Protein AF-A0A938I5S2-F1 (afdb_monomer_lite)

pLDDT: mean 75.3, std 21.01, range [31.7, 98.62]

Foldseek 3Di:
DWDADPPPRHIDDDPDPLVQAQHWDADPPPRFIWHWHDDPDDDIDTDTPPDPVVVVVVVVPPPDPDDDDDDDDDDDDDDDPDPDDPPPPPPDPPDRDPVVVCVVCVVNVVVVVVVVVVVVCVVVVPDDPDDDDPPDDDDDDDDDDDDDDDDDDDDDPDDDDPDDDDDDDDDPDDDPPPDDPPDPDPPPDDPDPDDPDPDDDDPPDPDPPPDPPDPPDPDFDDLVLLVVLQQAKDQKDWFQDFDFLQVVVVVLCVSSVAAEDEDCVFQDVCLRRGTDGDIDGGDTSNRSVVVSCVVSQWDWDRDRNHIYIGHHDPPD

Sequence (316 aa):
MQFSCPSCQAPLRLQNRALFVGRTFDCPDCHESLLIEADGSTGVKAKALGGSRQLARRASEGAGLSAIGESSPARQANLKTASSVSDLGVSLPPRPSAWDRLSRRPAVLGWIVAAVFAVILLIIVKPGREGRLTESPPPAKEDSQPTESTFENKPAIEKPDRVAPKTVAELEPAVPEIDSPKVVDKLELPPLPEPPAPVEPAPVAEKPPAEEVKPVVPAVLSPEAVEAKLQQKIVRFDQSKPVPFVKVLETVEELAGVSIVWELDRVDDQQLQKPVTLQLKQTTVGEILDTLLKQVSLERRTVNGRIELHPSVQKD

Radius of gyration: 34.38 Å; chains: 1; bounding box: 66×108×80 Å

Secondary structure (DSSP, 8-state):
-EEE-TTT-PEEE-S-HHHHBT-EEE-TTT--EEEEEEETTTEEEEEE--SSHHHHHHTTSSS----------------------------PPPPPPHHHHHTT-HHHHHHHHHHHHHHHHHHHS----------PPP--------------------PPP---------------------------PPPPPPPPP---------PPP-------PPPPPPHHHHHHHHT-EEEEEEEEEEEEHHHHHHHHHHHHTS-EEE-TTTS-HHHHH-EEEEEEEEEEHHHHHHHHHHHTTEEEEEETTEEEEEE-----

Structure (mmCIF, N/CA/C/O backbone):
data_AF-A0A938I5S2-F1
#
_entry.id   AF-A0A938I5S2-F1
#
loop_
_atom_site.group_PDB
_atom_site.id
_atom_site.type_symbol
_atom_site.label_atom_id
_atom_site.label_alt_id
_atom_site.label_comp_id
_atom_site.label_asym_id
_atom_site.label_entity_id
_atom_site.label_seq_id
_atom_site.pdbx_PDB_ins_code
_atom_site.Cartn_x
_atom_site.Cartn_y
_atom_site.Cartn_z
_atom_site.occupancy
_atom_site.B_iso_or_equiv
_atom_site.auth_seq_id
_atom_site.auth_comp_id
_atom_site.auth_asym_id
_atom_site.auth_atom_id
_atom_site.pdbx_PDB_model_num
ATOM 1 N N . MET A 1 1 ? 6.664 -20.297 -19.853 1.00 83.19 1 MET A N 1
ATOM 2 C CA . MET A 1 1 ? 8.040 -20.424 -20.400 1.00 83.19 1 MET A CA 1
ATOM 3 C C . MET A 1 1 ? 8.716 -21.625 -19.758 1.00 83.19 1 MET A C 1
ATOM 5 O O . MET A 1 1 ? 8.352 -21.956 -18.633 1.00 83.19 1 MET A O 1
ATOM 9 N N . GLN A 1 2 ? 9.631 -22.286 -20.468 1.00 90.88 2 GLN A N 1
ATOM 10 C CA . GLN A 1 2 ? 10.393 -23.435 -19.966 1.00 90.88 2 GLN A CA 1
ATOM 11 C C . GLN A 1 2 ? 11.876 -23.076 -19.878 1.00 90.88 2 GLN A C 1
ATOM 13 O O . GLN A 1 2 ? 12.383 -22.405 -20.772 1.00 90.88 2 GLN A O 1
ATOM 18 N N . PHE A 1 3 ? 12.544 -23.507 -18.816 1.00 93.31 3 PHE A N 1
ATOM 19 C CA . PHE A 1 3 ? 13.994 -23.407 -18.638 1.00 93.31 3 PHE A CA 1
ATOM 20 C C . PHE A 1 3 ? 14.467 -24.614 -17.824 1.00 93.31 3 PHE A C 1
ATOM 22 O O . PHE A 1 3 ? 13.678 -25.204 -17.092 1.00 93.31 3 PHE A O 1
ATOM 29 N N . SER A 1 4 ? 15.734 -24.993 -17.944 1.00 95.69 4 SER A N 1
ATOM 30 C CA . SER A 1 4 ? 16.290 -26.113 -17.180 1.00 95.69 4 SER A CA 1
ATOM 31 C C . SER A 1 4 ? 16.934 -25.624 -15.886 1.00 95.69 4 SER A C 1
ATOM 33 O O . SER A 1 4 ? 17.589 -24.579 -15.868 1.00 95.69 4 SER A O 1
ATOM 35 N N . CYS A 1 5 ? 16.766 -26.382 -14.803 1.00 95.62 5 CYS A N 1
ATOM 36 C CA . CYS A 1 5 ? 17.493 -26.152 -13.559 1.00 95.62 5 CYS A CA 1
ATOM 37 C C . CYS A 1 5 ? 19.013 -26.251 -13.815 1.00 95.62 5 CYS A C 1
ATOM 39 O O . CYS A 1 5 ? 19.453 -27.256 -14.374 1.00 95.62 5 CYS A O 1
ATOM 41 N N . PRO A 1 6 ? 19.837 -25.268 -13.410 1.00 95.00 6 PRO A N 1
ATOM 42 C CA . PRO A 1 6 ? 21.285 -25.313 -13.639 1.00 95.00 6 PRO A CA 1
ATOM 43 C C . PRO A 1 6 ? 21.989 -26.444 -12.871 1.00 95.00 6 PRO A C 1
ATOM 45 O O . PRO A 1 6 ? 23.063 -26.871 -13.284 1.00 95.00 6 PRO A O 1
ATOM 48 N N . SER A 1 7 ? 21.387 -26.944 -11.788 1.00 93.88 7 SER A N 1
ATOM 49 C CA . SER A 1 7 ? 21.988 -27.964 -10.923 1.00 93.88 7 SER A CA 1
ATOM 50 C C . SER A 1 7 ? 21.682 -29.397 -11.355 1.00 93.88 7 SER A C 1
ATOM 52 O O . SER A 1 7 ? 22.580 -30.232 -11.394 1.00 93.88 7 SER A O 1
ATOM 54 N N . CYS A 1 8 ? 20.422 -29.697 -11.688 1.00 94.81 8 CYS A N 1
ATOM 55 C CA . CYS A 1 8 ? 19.972 -31.055 -12.027 1.00 94.81 8 CYS A CA 1
ATOM 56 C C . CYS A 1 8 ? 19.450 -31.208 -13.463 1.00 94.81 8 CYS A C 1
ATOM 58 O O . CYS A 1 8 ? 19.043 -32.298 -13.847 1.00 94.81 8 CYS A O 1
ATOM 60 N N . GLN A 1 9 ? 19.436 -30.129 -14.253 1.00 96.69 9 GLN A N 1
ATOM 61 C CA . GLN A 1 9 ? 18.925 -30.081 -15.632 1.00 96.69 9 GLN A CA 1
ATOM 62 C C . GLN A 1 9 ? 17.424 -30.385 -15.797 1.00 96.69 9 GLN A C 1
ATOM 64 O O . GLN A 1 9 ? 16.932 -30.397 -16.927 1.00 96.69 9 GLN A O 1
ATOM 69 N N . ALA A 1 10 ? 16.669 -30.551 -14.705 1.00 96.56 10 ALA A N 1
ATOM 70 C CA . ALA A 1 10 ? 15.231 -30.793 -14.760 1.00 96.56 10 ALA A CA 1
ATOM 71 C C . ALA A 1 10 ? 14.475 -29.623 -15.432 1.00 96.56 10 ALA A C 1
ATOM 73 O O . ALA A 1 10 ? 14.783 -28.455 -15.154 1.00 96.56 10 ALA A O 1
ATOM 74 N N . PRO A 1 11 ? 13.505 -29.897 -16.328 1.00 96.56 11 PRO A N 1
ATOM 75 C CA . PRO A 1 11 ? 12.758 -28.864 -17.037 1.00 96.56 11 PRO A CA 1
ATOM 76 C C . PRO A 1 11 ? 11.719 -28.206 -16.118 1.00 96.56 11 PRO A C 1
ATOM 78 O O . PRO A 1 11 ? 10.748 -28.828 -15.693 1.00 96.56 11 PRO A O 1
ATOM 81 N N . LEU A 1 12 ? 11.878 -26.911 -15.861 1.00 94.69 12 LEU A N 1
ATOM 82 C CA . LEU A 1 12 ? 10.994 -26.114 -15.016 1.00 94.69 12 LEU A CA 1
ATOM 83 C C . LEU A 1 12 ? 10.070 -25.235 -15.866 1.00 94.69 12 LEU A C 1
ATOM 85 O O . LEU A 1 12 ? 10.481 -24.615 -16.851 1.00 94.69 12 LEU A O 1
ATOM 89 N N . ARG A 1 13 ? 8.793 -25.159 -15.471 1.00 94.44 13 ARG A N 1
ATOM 90 C CA . ARG A 1 13 ? 7.771 -24.320 -16.115 1.00 94.44 13 ARG A CA 1
ATOM 91 C C . ARG A 1 13 ? 7.351 -23.175 -15.204 1.00 94.44 13 ARG A C 1
ATOM 93 O O . ARG A 1 13 ? 6.761 -23.392 -14.154 1.00 94.44 13 ARG A O 1
ATOM 100 N N . LEU A 1 14 ? 7.567 -21.945 -15.668 1.00 91.75 14 LEU A N 1
ATOM 101 C CA . LEU A 1 14 ? 7.024 -20.739 -15.039 1.00 91.75 14 LEU A CA 1
ATOM 102 C C . LEU A 1 14 ? 5.700 -20.363 -15.695 1.00 91.75 14 LEU A C 1
ATOM 104 O O . LEU A 1 14 ? 5.669 -20.056 -16.895 1.00 91.75 14 LEU A O 1
ATOM 108 N N . GLN A 1 15 ? 4.631 -20.355 -14.895 1.00 88.75 15 GLN A N 1
ATOM 109 C CA . GLN A 1 15 ? 3.313 -19.881 -15.322 1.00 88.75 15 GLN A CA 1
ATOM 110 C C . GLN A 1 15 ? 3.255 -18.348 -15.407 1.00 88.75 15 GLN A C 1
ATOM 112 O O . GLN A 1 15 ? 2.617 -17.821 -16.311 1.00 88.75 15 GLN A O 1
ATOM 117 N N . ASN A 1 16 ? 3.964 -17.621 -14.531 1.00 88.69 16 ASN A N 1
ATOM 118 C CA . ASN A 1 16 ? 3.898 -16.158 -14.491 1.00 88.69 16 ASN A CA 1
ATOM 119 C C . ASN A 1 16 ? 5.274 -15.509 -14.265 1.00 88.69 16 ASN A C 1
ATOM 121 O O . ASN A 1 16 ? 5.720 -15.370 -13.133 1.00 88.69 16 ASN A O 1
ATOM 125 N N . ARG A 1 17 ? 5.950 -15.085 -15.344 1.00 85.81 17 ARG A N 1
ATOM 126 C CA . ARG A 1 17 ? 7.323 -14.530 -15.303 1.00 85.81 17 ARG A CA 1
ATOM 127 C C . ARG A 1 17 ? 7.478 -13.390 -14.291 1.00 85.81 17 ARG A C 1
ATOM 129 O O . ARG A 1 17 ? 8.469 -13.361 -13.573 1.00 85.81 17 ARG A O 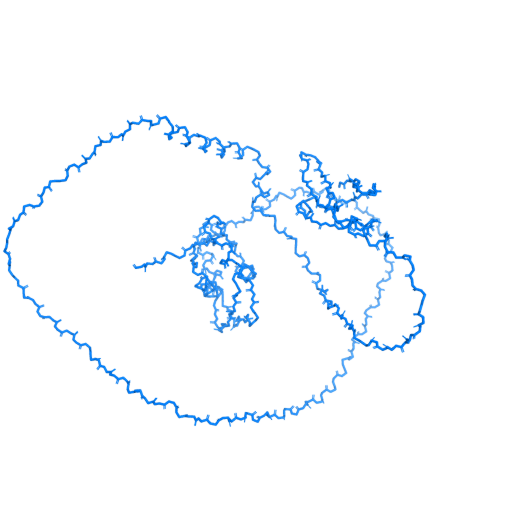1
ATOM 136 N N . ALA A 1 18 ? 6.503 -12.484 -14.223 1.00 83.94 18 ALA A N 1
ATOM 137 C CA . ALA A 1 18 ? 6.594 -11.280 -13.396 1.00 83.94 18 ALA A CA 1
ATOM 138 C C . ALA A 1 18 ? 6.653 -11.582 -11.890 1.00 83.94 18 ALA A C 1
ATOM 140 O O . ALA A 1 18 ? 7.206 -10.797 -11.133 1.00 83.94 18 ALA A O 1
ATOM 141 N N . LEU A 1 19 ? 6.119 -12.727 -11.453 1.00 88.25 19 LEU A N 1
ATOM 142 C CA . LEU A 1 19 ? 6.064 -13.073 -10.032 1.00 88.25 19 LEU A CA 1
ATOM 143 C C . LEU A 1 19 ? 7.365 -13.660 -9.485 1.00 88.25 19 LEU A C 1
ATOM 145 O O . LEU A 1 19 ? 7.574 -13.622 -8.275 1.00 88.25 19 LEU A O 1
ATOM 149 N N . PHE A 1 20 ? 8.207 -14.232 -10.347 1.00 89.56 20 PHE A N 1
ATOM 150 C CA . PHE A 1 20 ? 9.373 -15.001 -9.906 1.00 89.56 20 PHE A CA 1
ATOM 151 C C . PHE A 1 20 ? 10.705 -14.299 -10.160 1.00 89.56 20 PHE A C 1
ATOM 153 O O . PHE A 1 20 ? 11.687 -14.654 -9.516 1.00 89.56 20 PHE A O 1
ATOM 160 N N . VAL A 1 21 ? 10.761 -13.298 -11.047 1.00 93.00 21 VAL A N 1
ATOM 161 C CA . VAL A 1 21 ? 11.981 -12.498 -11.242 1.00 93.00 21 VAL A CA 1
ATOM 162 C C . VAL A 1 21 ? 12.344 -11.792 -9.930 1.00 93.00 21 VAL A C 1
ATOM 164 O O . VAL A 1 21 ? 11.507 -11.130 -9.322 1.00 93.00 21 VAL A O 1
ATOM 167 N N . GLY A 1 22 ? 13.592 -11.955 -9.488 1.00 90.50 22 GLY A N 1
ATOM 168 C CA . GLY A 1 22 ? 14.103 -11.409 -8.230 1.00 90.50 22 GLY A CA 1
ATOM 169 C C . GLY A 1 22 ? 13.728 -12.211 -6.979 1.00 90.50 22 GLY A C 1
ATOM 170 O O . GLY A 1 22 ? 14.068 -11.792 -5.876 1.00 90.50 22 GLY A O 1
ATOM 171 N N . ARG A 1 23 ? 13.048 -13.358 -7.118 1.00 92.50 23 ARG A N 1
ATOM 172 C CA . ARG A 1 23 ? 12.723 -14.250 -5.996 1.00 92.50 23 ARG A CA 1
ATOM 173 C C . ARG A 1 23 ? 13.560 -15.520 -6.020 1.00 92.50 23 ARG A C 1
ATOM 175 O O . ARG A 1 23 ? 13.985 -15.988 -7.078 1.00 92.50 23 ARG A O 1
ATOM 182 N N . THR A 1 24 ? 13.755 -16.081 -4.832 1.00 93.62 24 THR A N 1
ATOM 183 C CA . THR A 1 24 ? 14.375 -17.389 -4.635 1.00 93.62 24 THR A CA 1
ATOM 184 C C . THR A 1 24 ? 13.308 -18.465 -4.510 1.00 93.62 24 THR A C 1
ATOM 186 O O . THR A 1 24 ? 12.311 -18.264 -3.816 1.00 93.62 24 THR A O 1
ATOM 189 N N . PHE A 1 25 ? 13.508 -19.606 -5.159 1.00 93.50 25 PHE A N 1
ATOM 190 C CA . PHE A 1 25 ? 12.643 -20.777 -5.019 1.00 93.50 25 PHE A CA 1
ATOM 191 C C . PHE A 1 25 ? 13.484 -22.052 -5.076 1.00 93.50 25 PHE A C 1
ATOM 193 O O . PHE A 1 25 ? 14.542 -22.067 -5.706 1.00 93.50 25 PHE A O 1
ATOM 200 N N . ASP A 1 26 ? 13.014 -23.114 -4.432 1.00 95.06 26 ASP A N 1
ATOM 201 C CA . ASP A 1 26 ? 13.719 -24.392 -4.414 1.00 95.06 26 ASP A CA 1
ATOM 202 C C . ASP A 1 26 ? 13.269 -25.266 -5.588 1.00 95.06 26 ASP A C 1
ATOM 204 O O . ASP A 1 26 ? 12.074 -25.396 -5.872 1.00 95.06 26 ASP A O 1
ATOM 208 N N . CYS A 1 27 ? 14.229 -25.862 -6.295 1.00 95.06 27 CYS A N 1
ATOM 209 C CA . CYS A 1 27 ? 13.930 -26.809 -7.365 1.00 95.06 27 CYS A CA 1
ATOM 210 C C . CYS A 1 27 ? 13.227 -28.057 -6.784 1.00 95.06 27 CYS A C 1
ATOM 212 O O . CYS A 1 27 ? 13.758 -28.645 -5.845 1.00 95.06 27 CYS A O 1
ATOM 214 N N . PRO A 1 28 ? 12.080 -28.508 -7.325 1.00 95.06 28 PRO A N 1
ATOM 215 C CA . PRO A 1 28 ? 11.359 -29.667 -6.791 1.00 95.06 28 PRO A CA 1
ATOM 216 C C . PRO A 1 28 ? 12.126 -30.989 -6.938 1.00 95.06 28 PRO A C 1
ATOM 218 O O . PRO A 1 28 ? 11.889 -31.905 -6.159 1.00 95.06 28 PRO A O 1
ATOM 221 N N . ASP A 1 29 ? 13.047 -31.085 -7.902 1.00 96.31 29 ASP A N 1
ATOM 222 C CA . ASP A 1 29 ? 13.794 -32.317 -8.172 1.00 96.31 29 ASP A CA 1
ATOM 223 C C . ASP A 1 29 ? 15.068 -32.448 -7.323 1.00 96.31 29 ASP A C 1
ATOM 225 O O . ASP A 1 29 ? 15.412 -33.542 -6.886 1.00 96.31 29 ASP A O 1
ATOM 229 N N . CYS A 1 30 ? 15.793 -31.345 -7.086 1.00 94.69 30 CYS A N 1
ATOM 230 C CA . CYS A 1 30 ? 17.074 -31.369 -6.361 1.00 94.69 30 CYS A CA 1
ATOM 231 C C . CYS A 1 30 ? 17.110 -30.527 -5.078 1.00 94.69 30 CYS A C 1
ATOM 233 O O . CYS A 1 30 ? 18.134 -30.510 -4.399 1.00 94.69 30 CYS A O 1
ATOM 235 N N . HIS A 1 31 ? 16.018 -29.832 -4.744 1.00 93.81 31 HIS A N 1
ATOM 236 C CA . HIS A 1 31 ? 15.871 -28.952 -3.575 1.00 93.81 31 HIS A CA 1
ATOM 237 C C . HIS A 1 31 ? 16.919 -27.837 -3.457 1.00 93.81 31 HIS A C 1
ATOM 239 O O . HIS A 1 31 ? 17.155 -27.309 -2.371 1.00 93.81 31 HIS A O 1
ATOM 245 N N . GLU A 1 32 ? 17.558 -27.458 -4.562 1.00 94.00 32 GLU A N 1
ATOM 246 C CA . GLU A 1 32 ? 18.523 -26.366 -4.560 1.00 94.00 32 GLU A CA 1
ATOM 247 C C . GLU A 1 32 ? 17.830 -25.023 -4.794 1.00 94.00 32 GLU A C 1
ATOM 249 O O . GLU A 1 32 ? 16.980 -24.906 -5.682 1.00 94.00 32 GLU A O 1
ATOM 254 N N . SER A 1 33 ? 18.197 -24.014 -3.999 1.00 94.62 33 SER A N 1
ATOM 255 C CA . SER A 1 33 ? 17.631 -22.669 -4.096 1.00 94.62 33 SER A CA 1
ATOM 256 C C . SER A 1 33 ? 18.175 -21.934 -5.322 1.00 94.62 33 SER A C 1
ATOM 258 O O . SER A 1 33 ? 19.384 -21.726 -5.479 1.00 94.62 33 SER A O 1
ATOM 260 N N . LEU A 1 34 ? 17.264 -21.501 -6.185 1.00 95.00 34 LEU A N 1
ATOM 261 C CA . LEU A 1 34 ? 17.543 -20.801 -7.432 1.00 95.00 34 LEU A CA 1
ATOM 262 C C . LEU A 1 34 ? 17.020 -19.365 -7.351 1.00 95.00 34 LEU A C 1
ATOM 264 O O . LEU A 1 34 ? 15.889 -19.144 -6.922 1.00 95.00 34 LEU A O 1
ATOM 268 N N . LEU A 1 35 ? 17.812 -18.394 -7.808 1.00 95.62 35 LEU A N 1
ATOM 269 C CA . LEU A 1 35 ? 17.378 -17.017 -8.051 1.00 95.62 35 LEU A CA 1
ATOM 270 C C . LEU A 1 35 ? 17.000 -16.864 -9.525 1.00 95.62 35 LEU A C 1
ATOM 272 O O . LEU A 1 35 ? 17.808 -17.188 -10.397 1.00 95.62 35 LEU A O 1
ATOM 276 N N . ILE A 1 36 ? 15.798 -16.364 -9.821 1.00 94.50 36 ILE A N 1
ATOM 277 C CA . ILE A 1 36 ? 15.422 -16.063 -11.210 1.00 94.50 36 ILE A CA 1
ATOM 278 C C . ILE A 1 36 ? 15.808 -14.633 -11.557 1.00 94.50 36 ILE A C 1
ATOM 280 O O . ILE A 1 36 ? 15.254 -13.677 -11.016 1.00 94.50 36 ILE A O 1
ATOM 284 N N . GLU A 1 37 ? 16.707 -14.493 -12.523 1.00 93.88 37 GLU A N 1
ATOM 285 C CA . GLU A 1 37 ? 17.090 -13.218 -13.116 1.00 93.88 37 GLU A CA 1
ATOM 286 C C . GLU A 1 37 ? 16.386 -13.052 -14.475 1.00 93.88 37 GLU A C 1
ATOM 288 O O . GLU A 1 37 ? 16.161 -14.013 -15.225 1.00 93.88 37 GLU A O 1
ATOM 293 N N . ALA A 1 38 ? 15.983 -11.822 -14.794 1.00 92.12 38 ALA A N 1
ATOM 294 C CA . ALA A 1 38 ? 15.448 -11.508 -16.112 1.00 92.12 38 ALA A CA 1
ATOM 295 C C . ALA A 1 38 ? 16.601 -11.450 -17.121 1.00 92.12 38 ALA A C 1
ATOM 297 O O . ALA A 1 38 ? 17.469 -10.588 -17.013 1.00 92.12 38 ALA A O 1
ATOM 298 N N . ASP A 1 39 ? 16.588 -12.342 -18.113 1.00 89.00 39 ASP A N 1
ATOM 299 C CA . ASP A 1 39 ? 17.602 -12.384 -19.167 1.00 89.00 39 ASP A CA 1
ATOM 300 C C . ASP A 1 39 ? 17.037 -11.754 -20.446 1.00 89.00 39 ASP A C 1
ATOM 302 O O . ASP A 1 39 ? 16.408 -12.405 -21.288 1.00 89.00 39 ASP A O 1
ATOM 306 N N . GLY A 1 40 ? 17.162 -10.428 -20.524 1.00 85.25 40 GLY A N 1
ATOM 307 C CA . GLY A 1 40 ? 16.823 -9.643 -21.707 1.00 85.25 40 GLY A CA 1
ATOM 308 C C . GLY A 1 40 ? 15.391 -9.813 -22.241 1.00 85.25 40 GLY A C 1
ATOM 309 O O . GLY A 1 40 ? 14.420 -10.066 -21.513 1.00 85.25 40 GLY A O 1
ATOM 310 N N . SER A 1 41 ? 15.259 -9.611 -23.557 1.00 57.56 41 SER A N 1
ATOM 311 C CA . SER A 1 41 ? 13.980 -9.399 -24.247 1.00 57.56 41 SER A CA 1
ATOM 312 C C . SER A 1 41 ? 13.053 -10.616 -24.259 1.00 57.56 41 SER A C 1
ATOM 314 O O . SER A 1 41 ? 11.846 -10.441 -24.410 1.00 57.56 41 SER A O 1
ATOM 316 N N . THR A 1 42 ? 13.549 -11.837 -24.042 1.00 58.34 42 THR A N 1
ATOM 317 C CA . THR A 1 42 ? 12.709 -13.045 -24.162 1.00 58.34 42 THR A CA 1
ATOM 318 C C . THR A 1 42 ? 12.967 -14.136 -23.118 1.00 58.34 42 THR A C 1
ATOM 320 O O . THR A 1 42 ? 12.179 -15.079 -23.052 1.00 58.34 42 THR A O 1
ATOM 323 N N . GLY A 1 43 ? 13.982 -14.003 -22.252 1.00 82.56 43 GLY A N 1
ATOM 324 C CA . GLY A 1 43 ? 14.438 -15.089 -21.380 1.00 82.56 43 GLY A CA 1
ATOM 325 C C . GLY A 1 43 ? 14.285 -14.860 -19.873 1.00 82.56 43 GLY A C 1
ATOM 326 O O . GLY A 1 43 ? 14.189 -13.744 -19.357 1.00 82.56 43 GLY A O 1
ATOM 327 N N . VAL A 1 44 ? 14.280 -15.965 -19.140 1.00 90.69 44 VAL A N 1
ATOM 328 C CA . VAL A 1 44 ? 14.550 -16.014 -17.699 1.00 90.69 44 VAL A CA 1
ATOM 329 C C . VAL A 1 44 ? 15.714 -16.964 -17.500 1.00 90.69 44 VAL A C 1
ATOM 331 O O . VAL A 1 44 ? 15.720 -18.049 -18.081 1.00 90.69 44 VAL A O 1
ATOM 334 N N . LYS A 1 45 ? 16.685 -16.554 -16.688 1.00 92.12 45 LYS A N 1
ATOM 335 C CA . LYS A 1 45 ? 17.842 -17.373 -16.346 1.00 92.12 45 LYS A CA 1
ATOM 336 C C . LYS A 1 45 ? 17.800 -17.663 -14.856 1.00 92.12 45 LYS A C 1
ATOM 338 O O . LYS A 1 45 ? 17.684 -16.751 -14.042 1.00 92.12 45 LYS A O 1
ATOM 343 N N . ALA A 1 46 ? 17.854 -18.941 -14.504 1.00 93.62 46 ALA A N 1
ATOM 344 C CA . ALA A 1 46 ? 17.996 -19.349 -13.118 1.00 93.62 46 ALA A CA 1
ATOM 345 C C . ALA A 1 46 ? 19.479 -19.402 -12.758 1.00 93.62 46 ALA A C 1
ATOM 347 O O . ALA A 1 46 ? 20.278 -20.027 -13.457 1.00 93.62 46 ALA A O 1
ATOM 348 N N . LYS A 1 47 ? 19.834 -18.751 -11.657 1.00 93.94 47 LYS A N 1
ATOM 349 C CA . LYS A 1 47 ? 21.166 -18.785 -11.068 1.00 93.94 47 LYS A CA 1
ATOM 350 C C . LYS A 1 47 ? 21.091 -19.581 -9.773 1.00 93.94 47 LYS A C 1
ATOM 352 O O . LYS A 1 47 ? 20.311 -19.239 -8.886 1.00 93.94 47 LYS A O 1
ATOM 357 N N . ALA A 1 48 ? 21.871 -20.653 -9.670 1.00 92.50 48 ALA A N 1
ATOM 358 C CA . ALA A 1 48 ? 21.979 -21.396 -8.422 1.00 92.50 48 ALA A CA 1
ATOM 359 C C . ALA A 1 48 ? 22.613 -20.497 -7.353 1.00 92.50 48 ALA A C 1
ATOM 361 O O . ALA A 1 48 ? 23.671 -19.909 -7.577 1.00 92.50 48 ALA A O 1
ATOM 362 N N . LEU A 1 49 ? 21.959 -20.381 -6.197 1.00 89.44 49 LEU A N 1
ATOM 363 C CA . LEU A 1 49 ? 22.526 -19.707 -5.024 1.00 89.44 49 LEU A CA 1
ATOM 364 C C . LEU A 1 49 ? 23.361 -20.676 -4.163 1.00 89.44 49 LEU A C 1
ATOM 366 O O . LEU A 1 49 ? 23.982 -20.270 -3.179 1.00 89.44 49 LEU A O 1
ATOM 370 N N . GLY A 1 50 ? 23.398 -21.960 -4.537 1.00 65.25 50 GLY A N 1
ATOM 371 C CA . GLY A 1 50 ? 24.037 -23.049 -3.805 1.00 65.25 50 GLY A CA 1
ATOM 372 C C . GLY A 1 50 ? 25.526 -23.221 -4.103 1.00 65.25 50 GLY A C 1
ATOM 373 O O . GLY A 1 50 ? 25.937 -24.164 -4.763 1.00 65.25 50 GLY A O 1
ATOM 374 N N . GLY A 1 51 ? 26.364 -22.340 -3.552 1.00 55.50 51 GLY A N 1
ATOM 375 C CA . GLY A 1 51 ? 27.825 -22.523 -3.543 1.00 55.50 51 GLY A CA 1
ATOM 376 C C . GLY A 1 51 ? 28.425 -22.950 -2.197 1.00 55.50 51 GLY A C 1
ATOM 377 O O . GLY A 1 51 ? 29.550 -23.437 -2.156 1.00 55.50 51 GLY A O 1
ATOM 378 N N . SER A 1 52 ? 27.719 -22.779 -1.075 1.00 53.84 52 SER A N 1
ATOM 379 C CA . SER A 1 52 ? 28.375 -22.788 0.248 1.00 53.84 52 SER A CA 1
ATOM 380 C C . SER A 1 52 ? 27.977 -23.927 1.193 1.00 53.84 52 SER A C 1
ATOM 382 O O . SER A 1 52 ? 28.726 -24.216 2.124 1.00 53.84 52 SER A O 1
ATOM 384 N N . ARG A 1 53 ? 26.871 -24.653 0.965 1.00 55.22 53 ARG A N 1
ATOM 385 C CA . ARG A 1 53 ? 26.491 -25.775 1.856 1.00 55.22 53 ARG A CA 1
ATOM 386 C C . ARG A 1 53 ? 27.167 -27.111 1.528 1.00 55.22 53 ARG A C 1
ATOM 388 O O . ARG A 1 53 ? 27.404 -27.889 2.448 1.00 55.22 53 ARG A O 1
ATOM 395 N N . GLN A 1 54 ? 27.534 -27.380 0.272 1.00 53.78 54 GLN A N 1
ATOM 396 C CA . GLN A 1 54 ? 28.207 -28.645 -0.070 1.00 53.78 54 GLN A CA 1
ATOM 397 C C . GLN A 1 54 ? 29.671 -28.701 0.400 1.00 53.78 54 GLN A C 1
ATOM 399 O O . GLN A 1 54 ? 30.132 -29.767 0.806 1.00 53.78 54 GLN A O 1
ATOM 404 N N . LEU A 1 55 ? 30.378 -27.565 0.448 1.00 54.19 55 LEU A N 1
ATOM 405 C CA . LEU A 1 55 ? 31.721 -27.494 1.044 1.00 54.19 55 LEU A CA 1
ATOM 406 C C . LEU A 1 55 ? 31.692 -27.708 2.567 1.00 54.19 55 LEU A C 1
ATOM 408 O O . LEU A 1 55 ? 32.580 -28.364 3.103 1.00 54.19 55 LEU A O 1
ATOM 412 N N . ALA A 1 56 ? 30.638 -27.255 3.255 1.00 52.81 56 ALA A N 1
ATOM 413 C CA . ALA A 1 56 ? 30.485 -27.490 4.691 1.00 52.81 56 ALA A CA 1
ATOM 414 C C . ALA A 1 56 ? 30.161 -28.960 5.027 1.00 52.81 56 ALA A C 1
ATOM 416 O O . ALA A 1 56 ? 30.643 -29.472 6.032 1.00 52.81 56 ALA A O 1
ATOM 417 N N . ARG A 1 57 ? 29.398 -29.668 4.180 1.00 53.12 57 ARG A N 1
ATOM 418 C CA . ARG A 1 57 ? 29.045 -31.080 4.430 1.00 53.12 57 ARG A CA 1
ATOM 419 C C . ARG A 1 57 ? 30.167 -32.066 4.086 1.00 53.12 57 ARG A C 1
ATOM 421 O O . ARG A 1 57 ? 30.348 -33.045 4.803 1.00 53.12 57 ARG A O 1
ATOM 428 N N . ARG A 1 58 ? 30.992 -31.778 3.069 1.00 51.34 58 ARG A N 1
ATOM 429 C CA . ARG A 1 58 ? 32.187 -32.596 2.776 1.00 51.34 58 ARG A CA 1
ATOM 430 C C . ARG A 1 58 ? 33.321 -32.423 3.789 1.00 51.34 58 ARG A C 1
ATOM 432 O O . ARG A 1 58 ? 34.130 -33.333 3.922 1.00 51.34 58 ARG A O 1
ATOM 439 N N . ALA A 1 59 ? 33.360 -31.3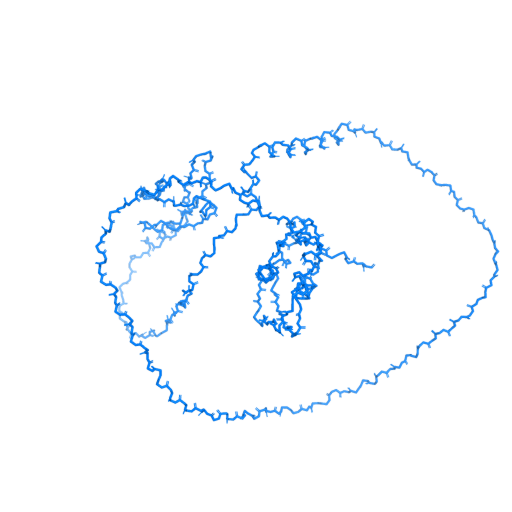19 4.537 1.00 54.91 59 ALA A N 1
ATOM 440 C CA . ALA A 1 59 ? 34.289 -31.168 5.658 1.00 54.91 59 ALA A CA 1
ATOM 441 C C . ALA A 1 59 ? 33.890 -32.011 6.889 1.00 54.91 59 ALA A C 1
ATOM 443 O O . ALA A 1 59 ? 34.748 -32.316 7.712 1.00 54.91 59 ALA A O 1
ATOM 444 N N . SER A 1 60 ? 32.623 -32.432 7.008 1.00 55.44 60 SER A N 1
ATOM 445 C CA . SER A 1 60 ? 32.138 -33.231 8.146 1.00 55.44 60 SER A CA 1
ATOM 446 C C . SER A 1 60 ? 32.135 -34.750 7.929 1.00 55.44 60 SER A C 1
ATOM 448 O O . SER A 1 60 ? 31.976 -35.484 8.896 1.00 55.44 60 SER A O 1
ATOM 450 N N . GLU A 1 61 ? 32.333 -35.248 6.704 1.00 56.19 61 GLU A N 1
ATOM 451 C CA . GLU A 1 61 ? 32.345 -36.700 6.413 1.00 56.19 61 GLU A CA 1
ATOM 452 C C . GLU A 1 61 ? 33.761 -37.295 6.257 1.00 56.19 61 GLU A C 1
ATOM 454 O O . GLU A 1 61 ? 33.905 -38.486 6.000 1.00 56.19 61 GLU A O 1
ATOM 459 N N . GLY A 1 62 ? 34.821 -36.498 6.453 1.00 50.78 62 GLY A N 1
ATOM 460 C CA . GLY A 1 62 ? 36.221 -36.946 6.350 1.00 50.78 62 GLY A CA 1
ATOM 461 C C . GLY A 1 62 ? 36.948 -37.229 7.673 1.00 50.78 62 GLY A C 1
ATOM 462 O O . GLY A 1 62 ? 38.090 -37.679 7.640 1.00 50.78 62 GLY A O 1
ATOM 463 N N . ALA A 1 63 ? 36.334 -36.978 8.832 1.00 53.50 63 ALA A N 1
ATOM 464 C CA . ALA A 1 63 ? 36.979 -37.128 10.141 1.00 53.50 63 ALA A CA 1
ATOM 465 C C . ALA A 1 63 ? 36.106 -37.969 11.084 1.00 53.50 63 ALA A C 1
ATOM 467 O O . ALA A 1 63 ? 35.413 -37.440 11.947 1.00 53.50 63 ALA A O 1
ATOM 468 N N . GLY A 1 64 ? 36.097 -39.288 10.893 1.00 47.88 64 GLY A N 1
ATOM 469 C CA . GLY A 1 64 ? 35.253 -40.166 11.705 1.00 47.88 64 GLY A CA 1
ATOM 470 C C . GLY A 1 64 ? 35.537 -41.655 11.552 1.00 47.88 64 GLY A C 1
ATOM 471 O O . GLY A 1 64 ? 34.602 -42.440 11.455 1.00 47.88 64 GLY A O 1
ATOM 472 N N . LEU A 1 65 ? 36.810 -42.056 11.519 1.00 51.91 65 LEU A N 1
ATOM 473 C CA . LEU A 1 65 ? 37.208 -43.442 11.777 1.00 51.91 65 LEU A CA 1
ATOM 474 C C . LEU A 1 65 ? 37.906 -43.507 13.139 1.00 51.91 65 LEU A C 1
ATOM 476 O O . LEU A 1 65 ? 38.935 -42.865 13.333 1.00 51.91 65 LEU A O 1
ATOM 480 N N . SER A 1 66 ? 37.360 -44.360 14.012 1.00 48.88 66 SER A N 1
ATOM 481 C CA . SER A 1 66 ? 37.845 -44.797 15.337 1.00 48.88 66 SER A CA 1
ATOM 482 C C . SER A 1 66 ? 37.168 -44.145 16.546 1.00 48.88 66 SER A C 1
ATOM 484 O O . SER A 1 66 ? 37.654 -43.157 17.079 1.00 48.88 66 SER A O 1
ATOM 486 N N . ALA A 1 67 ? 36.094 -44.773 17.030 1.00 45.59 67 ALA A N 1
ATOM 487 C CA . ALA A 1 67 ? 35.951 -45.146 18.443 1.00 45.59 67 ALA A CA 1
ATOM 488 C C . ALA A 1 67 ? 34.698 -46.020 18.617 1.00 45.59 67 ALA A C 1
ATOM 490 O O . ALA A 1 67 ? 33.565 -45.563 18.488 1.00 45.59 67 ALA A O 1
ATOM 491 N N . ILE A 1 68 ? 34.932 -47.302 18.882 1.00 51.22 68 ILE A N 1
ATOM 492 C CA . ILE A 1 68 ? 33.943 -48.277 19.345 1.00 51.22 68 ILE A CA 1
ATOM 493 C C . ILE A 1 68 ? 33.746 -48.018 20.846 1.00 51.22 68 ILE A C 1
ATOM 495 O O . ILE A 1 68 ? 34.740 -47.920 21.562 1.00 51.22 68 ILE A O 1
ATOM 499 N N . GLY A 1 69 ? 32.504 -47.911 21.326 1.00 39.41 69 GLY A N 1
ATOM 500 C CA . GLY A 1 69 ? 32.234 -47.762 22.760 1.00 39.41 69 GLY A CA 1
ATOM 501 C C . GLY A 1 69 ? 30.757 -47.582 23.115 1.00 39.41 69 GLY A C 1
ATOM 502 O O . GLY A 1 69 ? 30.261 -46.465 23.155 1.00 39.41 69 GLY A O 1
ATOM 503 N N . GLU A 1 70 ? 30.089 -48.714 23.338 1.00 38.09 70 GLU A N 1
ATOM 504 C CA . GLU A 1 70 ? 29.044 -48.981 24.344 1.00 38.09 70 GLU A CA 1
ATOM 505 C C . GLU A 1 70 ? 27.928 -47.957 24.671 1.00 38.09 70 GLU A C 1
ATOM 507 O O . GLU A 1 70 ? 28.105 -46.948 25.342 1.00 38.09 70 GLU A O 1
ATOM 512 N N . SER A 1 71 ? 26.711 -48.369 24.293 1.00 49.16 71 SER A N 1
ATOM 513 C CA . SER A 1 71 ? 25.468 -48.401 25.089 1.00 49.16 71 SER A CA 1
ATOM 514 C C . SER A 1 71 ? 25.182 -47.324 26.152 1.00 49.16 71 SER A C 1
ATOM 516 O O . SER A 1 71 ? 25.675 -47.391 27.276 1.00 49.16 71 SER A O 1
ATOM 518 N N . SER A 1 72 ? 24.145 -46.515 25.898 1.00 38.59 72 SER A N 1
ATOM 519 C CA . SER A 1 72 ? 23.005 -46.373 26.828 1.00 38.59 72 SER A CA 1
ATOM 520 C C . SER A 1 72 ? 21.824 -45.614 26.204 1.00 38.59 72 SER A C 1
ATOM 522 O O . SER A 1 72 ? 22.035 -44.570 25.586 1.00 38.59 72 SER A O 1
ATOM 524 N N . PRO A 1 73 ? 20.571 -46.080 26.387 1.00 54.09 73 PRO A N 1
ATOM 525 C CA . PRO A 1 73 ? 19.376 -45.371 25.958 1.00 54.09 73 PRO A CA 1
ATOM 526 C C . PRO A 1 73 ? 18.768 -44.588 27.129 1.00 54.09 73 PRO A C 1
ATOM 528 O O . PRO A 1 73 ? 18.258 -45.167 28.086 1.00 54.09 73 PRO A O 1
ATOM 531 N N . ALA A 1 74 ? 18.758 -43.259 27.042 1.00 41.03 74 ALA A N 1
ATOM 532 C CA . ALA A 1 74 ? 17.937 -42.435 27.922 1.00 41.03 74 ALA A CA 1
ATOM 533 C C . ALA A 1 74 ? 17.457 -41.163 27.210 1.00 41.03 74 ALA A C 1
ATOM 535 O O . ALA A 1 74 ? 18.183 -40.192 27.050 1.00 41.03 74 ALA A O 1
ATOM 536 N N . ARG A 1 75 ? 16.166 -41.191 26.861 1.00 49.53 75 ARG A N 1
ATOM 537 C CA . ARG A 1 75 ? 15.206 -40.140 27.222 1.00 49.53 75 ARG A CA 1
ATOM 538 C C . ARG A 1 75 ? 15.551 -38.719 26.741 1.00 49.53 75 ARG A C 1
ATOM 540 O O . ARG A 1 75 ? 16.036 -37.896 27.509 1.00 49.53 75 ARG A O 1
ATOM 547 N N . GLN A 1 76 ? 15.127 -38.383 25.523 1.00 41.31 76 GLN A N 1
ATOM 548 C CA . GLN A 1 76 ? 14.787 -36.998 25.182 1.00 41.31 76 GLN A CA 1
ATOM 549 C C . GLN A 1 76 ? 13.348 -36.918 24.675 1.00 41.31 76 GLN A C 1
ATOM 551 O O . GLN A 1 76 ? 12.996 -37.360 23.586 1.00 41.31 76 GLN A O 1
ATOM 556 N N . ALA A 1 77 ? 12.514 -36.390 25.567 1.00 47.25 77 ALA A N 1
ATOM 557 C CA . ALA A 1 77 ? 11.250 -35.752 25.259 1.00 47.25 77 ALA A CA 1
ATOM 558 C C . ALA A 1 77 ? 11.517 -34.357 24.657 1.00 47.25 77 ALA A C 1
ATOM 560 O O . ALA A 1 77 ? 12.583 -33.794 24.897 1.00 47.25 77 ALA A O 1
ATOM 561 N N . ASN A 1 78 ? 10.488 -33.790 24.008 1.00 39.59 78 ASN A N 1
ATOM 562 C CA . ASN A 1 78 ? 10.394 -32.420 23.470 1.00 39.59 78 ASN A CA 1
ATOM 563 C C . ASN A 1 78 ? 11.235 -32.142 22.204 1.00 39.59 78 ASN A C 1
ATOM 565 O O . ASN A 1 78 ? 12.406 -32.462 22.150 1.00 39.59 78 ASN A O 1
ATOM 569 N N . LEU A 1 79 ? 10.728 -31.551 21.119 1.00 40.97 79 LEU A N 1
ATOM 570 C CA . LEU A 1 79 ? 9.609 -30.628 20.945 1.00 40.97 79 LEU A CA 1
ATOM 571 C C . LEU A 1 79 ? 8.858 -30.926 19.639 1.00 40.97 79 LEU A C 1
ATOM 573 O O . LEU A 1 79 ? 9.435 -30.984 18.556 1.00 40.97 79 LEU A O 1
ATOM 577 N N . LYS A 1 80 ? 7.537 -31.059 19.759 1.00 35.38 80 LYS A N 1
ATOM 578 C CA . LYS A 1 80 ? 6.587 -31.098 18.649 1.00 35.38 80 LYS A CA 1
ATOM 579 C C . LYS A 1 80 ? 6.239 -29.653 18.296 1.00 35.38 80 LYS A C 1
ATOM 581 O O . LYS A 1 80 ? 5.319 -29.076 18.866 1.00 35.38 80 LYS A O 1
ATOM 586 N N . THR A 1 81 ? 7.006 -29.047 17.397 1.00 38.81 81 THR A N 1
ATOM 587 C CA . THR A 1 81 ? 6.665 -27.743 16.820 1.00 38.81 81 THR A CA 1
ATOM 588 C C . THR A 1 81 ? 5.511 -27.953 15.845 1.00 38.81 81 THR A C 1
ATOM 590 O O . THR A 1 81 ? 5.703 -28.355 14.700 1.00 38.81 81 THR A O 1
ATOM 593 N N . ALA A 1 82 ? 4.287 -27.747 16.327 1.00 37.53 82 ALA A N 1
ATOM 594 C CA . ALA A 1 82 ? 3.116 -27.610 15.479 1.00 37.53 82 ALA A CA 1
ATOM 595 C C . ALA A 1 82 ? 3.298 -26.348 14.622 1.00 37.53 82 ALA A C 1
ATOM 597 O O . ALA A 1 82 ? 3.147 -25.231 15.117 1.00 37.53 82 ALA A O 1
ATOM 598 N N . SER A 1 83 ? 3.663 -26.514 13.347 1.00 36.00 83 SER A N 1
ATOM 599 C CA . SER A 1 83 ? 3.569 -25.428 12.376 1.00 36.00 83 SER A CA 1
ATOM 600 C C . SER A 1 83 ? 2.089 -25.147 12.153 1.00 36.00 83 SER A C 1
ATOM 602 O O . SER A 1 83 ? 1.364 -25.963 11.579 1.00 36.00 83 SER A O 1
ATOM 604 N N . SER A 1 84 ? 1.641 -24.010 12.673 1.00 36.38 84 SER A N 1
ATOM 605 C CA . SER A 1 84 ? 0.289 -23.518 12.503 1.00 36.38 84 SER A CA 1
ATOM 606 C C . SER A 1 84 ? -0.006 -23.307 11.023 1.00 36.38 84 SER A C 1
ATOM 608 O O . SER A 1 84 ? 0.639 -22.506 10.344 1.00 36.38 84 SER A O 1
ATOM 610 N N . VAL A 1 85 ? -1.022 -24.028 10.578 1.00 37.62 85 VAL A N 1
ATOM 611 C CA . VAL A 1 85 ? -1.874 -23.768 9.425 1.00 37.62 85 VAL A CA 1
ATOM 612 C C . VAL A 1 85 ? -2.115 -22.257 9.276 1.00 37.62 85 VAL A C 1
ATOM 614 O O . VAL A 1 85 ? -2.832 -21.654 10.068 1.00 37.62 85 VAL A O 1
ATOM 617 N N . SER A 1 86 ? -1.491 -21.639 8.274 1.00 36.69 86 SER A N 1
ATOM 618 C CA . SER A 1 86 ? -1.956 -20.384 7.671 1.00 36.69 86 SER A CA 1
ATOM 619 C C . SER A 1 86 ? -2.537 -20.748 6.312 1.00 36.69 86 SER A C 1
ATOM 621 O O . SER A 1 86 ? -1.927 -20.514 5.274 1.00 36.69 86 SER A O 1
ATOM 623 N N . ASP A 1 87 ? -3.687 -21.414 6.359 1.00 38.78 87 ASP A N 1
ATOM 624 C CA . ASP A 1 87 ? -4.463 -21.853 5.202 1.00 38.78 87 ASP A CA 1
ATOM 625 C C . ASP A 1 87 ? -5.778 -21.065 5.172 1.00 38.78 87 ASP A C 1
ATOM 627 O O . ASP A 1 87 ? -6.861 -21.553 5.483 1.00 38.78 87 ASP A O 1
ATOM 631 N N . LEU A 1 88 ? -5.646 -19.771 4.883 1.00 38.69 88 LEU A N 1
ATOM 632 C CA . LEU A 1 88 ? -6.729 -18.947 4.357 1.00 38.69 88 LEU A CA 1
ATOM 633 C C . LEU A 1 88 ? -6.216 -18.371 3.041 1.00 38.69 88 LEU A C 1
ATOM 635 O O . LEU A 1 88 ? -5.687 -17.262 2.970 1.00 38.69 88 LEU A O 1
ATOM 639 N N . GLY A 1 89 ? -6.302 -19.212 2.011 1.00 36.44 89 GLY A N 1
ATOM 640 C CA . GLY A 1 89 ? -5.923 -18.934 0.634 1.00 36.44 89 GLY A CA 1
ATOM 641 C C . GLY A 1 89 ? -6.777 -17.846 -0.012 1.00 36.44 89 GLY A C 1
ATOM 642 O O . GLY A 1 89 ? -7.595 -18.122 -0.882 1.00 36.44 89 GLY A O 1
ATOM 643 N N . VAL A 1 90 ? -6.527 -16.591 0.354 1.00 37.41 90 VAL A N 1
ATOM 644 C CA . VAL A 1 90 ? -6.828 -15.435 -0.494 1.00 37.41 90 VAL A CA 1
ATOM 645 C C . VAL A 1 90 ? -5.493 -14.863 -0.953 1.00 37.41 90 VAL A C 1
ATOM 647 O O . VAL A 1 90 ? -4.957 -13.901 -0.409 1.00 37.41 90 VAL A O 1
ATOM 650 N N . SER A 1 91 ? -4.895 -15.520 -1.946 1.00 31.70 91 SER A N 1
ATOM 651 C CA . SER A 1 91 ? -3.716 -15.009 -2.641 1.00 31.70 91 SER A CA 1
ATOM 652 C C . SER A 1 91 ? -4.142 -13.856 -3.550 1.00 31.70 91 SER A C 1
ATOM 654 O O . SER A 1 91 ? -4.394 -14.049 -4.738 1.00 31.70 91 SER A O 1
ATOM 656 N N . LEU A 1 92 ? -4.258 -12.650 -2.992 1.00 40.19 92 LEU A N 1
ATOM 657 C CA . LEU A 1 92 ? -4.383 -11.440 -3.801 1.00 40.19 92 LEU A CA 1
ATOM 658 C C . LEU A 1 92 ? -3.129 -11.328 -4.690 1.00 40.19 92 LEU A C 1
ATOM 660 O O . LEU A 1 92 ? -2.008 -11.452 -4.182 1.00 40.19 92 LEU A O 1
ATOM 664 N N . PRO A 1 93 ? -3.279 -11.139 -6.014 1.00 38.94 93 PRO A N 1
ATOM 665 C CA . PRO A 1 93 ? -2.137 -11.017 -6.908 1.00 38.94 93 PRO A CA 1
ATOM 666 C C . PRO A 1 93 ? -1.290 -9.811 -6.474 1.00 38.94 93 PRO A C 1
ATOM 668 O O . PRO A 1 93 ? -1.835 -8.716 -6.314 1.00 38.94 93 PRO A O 1
ATOM 671 N N . PRO A 1 94 ? 0.031 -9.970 -6.272 1.00 44.31 94 PRO A N 1
ATOM 672 C CA . PRO A 1 94 ? 0.874 -8.859 -5.859 1.00 44.31 94 PRO A CA 1
ATOM 673 C C . PRO A 1 94 ? 0.836 -7.781 -6.945 1.00 44.31 94 PRO A C 1
ATOM 675 O O . PRO A 1 94 ? 1.107 -8.050 -8.120 1.00 44.31 94 PRO A O 1
ATOM 678 N N . ARG A 1 95 ? 0.455 -6.558 -6.556 1.00 43.59 95 ARG A N 1
ATOM 679 C CA . ARG A 1 95 ? 0.448 -5.405 -7.460 1.00 43.59 95 ARG A CA 1
ATOM 680 C C . ARG A 1 95 ? 1.875 -5.192 -7.992 1.00 43.59 95 ARG A C 1
ATOM 682 O O . ARG A 1 95 ? 2.815 -5.165 -7.199 1.00 43.59 95 ARG A O 1
ATOM 689 N N . PRO A 1 96 ? 2.055 -5.035 -9.314 1.00 50.31 96 PRO A N 1
ATOM 690 C CA . PRO A 1 96 ? 3.365 -4.761 -9.891 1.00 50.31 96 PRO A CA 1
ATOM 691 C C . PRO A 1 96 ? 3.886 -3.418 -9.369 1.00 50.31 96 PRO A C 1
ATOM 693 O O . PRO A 1 96 ? 3.168 -2.415 -9.419 1.00 50.31 96 PRO A O 1
ATOM 696 N N . SER A 1 97 ? 5.122 -3.406 -8.868 1.00 58.56 97 SER A N 1
ATOM 697 C CA . SER A 1 97 ? 5.781 -2.201 -8.361 1.00 58.56 97 SER A CA 1
ATOM 698 C C . SER A 1 97 ? 5.939 -1.159 -9.476 1.00 58.56 97 SER A C 1
ATOM 700 O O . SER A 1 97 ? 6.042 -1.493 -10.660 1.00 58.56 97 SER A O 1
ATOM 702 N N . ALA A 1 98 ? 5.956 0.128 -9.116 1.00 66.25 98 ALA A N 1
ATOM 703 C CA . ALA A 1 98 ? 6.078 1.232 -10.075 1.00 66.25 98 ALA A CA 1
ATOM 704 C C . ALA A 1 98 ? 7.322 1.105 -10.984 1.00 66.25 98 ALA A C 1
ATOM 706 O O . ALA A 1 98 ? 7.277 1.469 -12.161 1.00 66.25 98 ALA A O 1
ATOM 707 N N . TRP A 1 99 ? 8.390 0.488 -10.470 1.00 63.25 99 TRP A N 1
ATOM 708 C CA . TRP A 1 99 ? 9.609 0.155 -11.209 1.00 63.25 99 TRP A CA 1
ATOM 709 C C . TRP A 1 99 ? 9.382 -0.804 -12.388 1.00 63.25 99 TRP A C 1
ATOM 711 O O . TRP A 1 99 ? 9.976 -0.621 -13.450 1.00 63.25 99 TRP A O 1
ATOM 721 N N . ASP A 1 100 ? 8.476 -1.775 -12.255 1.00 63.72 100 ASP A N 1
ATOM 722 C CA . ASP A 1 100 ? 8.159 -2.757 -13.306 1.00 63.72 100 ASP A CA 1
ATOM 723 C C . ASP A 1 100 ? 7.350 -2.125 -14.461 1.00 63.72 100 ASP A C 1
ATOM 725 O O . ASP A 1 100 ? 7.367 -2.588 -15.603 1.00 63.72 100 ASP A O 1
ATOM 729 N N . ARG A 1 101 ? 6.657 -1.007 -14.194 1.00 62.47 101 ARG A N 1
ATOM 730 C CA . ARG A 1 101 ? 6.001 -0.204 -15.241 1.00 62.47 101 ARG A CA 1
ATOM 731 C C . ARG A 1 101 ? 6.983 0.708 -15.971 1.00 62.47 101 ARG A C 1
ATOM 733 O O . ARG A 1 101 ? 6.828 0.901 -17.178 1.00 62.47 101 ARG A O 1
ATOM 740 N N . LEU A 1 102 ? 7.978 1.253 -15.267 1.00 60.88 102 LEU A N 1
ATOM 741 C CA . LEU A 1 102 ? 8.980 2.141 -15.862 1.00 60.88 102 LEU A CA 1
ATOM 742 C C . LEU A 1 102 ? 9.971 1.376 -16.753 1.00 60.88 102 LEU A C 1
ATOM 744 O O . LEU A 1 102 ? 10.309 1.845 -17.839 1.00 60.88 102 LEU A O 1
ATOM 748 N N . SER A 1 103 ? 10.370 0.165 -16.351 1.00 66.00 103 SER A N 1
ATOM 749 C CA . SER A 1 103 ? 11.328 -0.668 -17.097 1.00 66.00 103 SER A CA 1
ATOM 750 C C . SER A 1 103 ? 10.798 -1.175 -18.447 1.00 66.00 103 SER A C 1
ATOM 752 O O . SER A 1 103 ? 11.577 -1.484 -19.346 1.00 66.00 103 SER A O 1
ATOM 754 N N . ARG A 1 104 ? 9.472 -1.213 -18.639 1.00 67.94 104 ARG A N 1
ATOM 755 C CA . ARG A 1 104 ? 8.831 -1.694 -19.878 1.00 67.94 104 ARG A CA 1
ATOM 756 C C . ARG A 1 104 ? 8.677 -0.636 -20.970 1.00 67.94 104 ARG A C 1
ATOM 758 O O . ARG A 1 104 ? 8.196 -0.958 -22.055 1.00 67.94 104 ARG A O 1
ATOM 765 N N . ARG A 1 105 ? 9.063 0.619 -20.718 1.00 74.19 105 ARG A N 1
ATOM 766 C CA . ARG A 1 105 ? 9.002 1.706 -21.708 1.00 74.19 105 ARG A CA 1
ATOM 767 C C . ARG A 1 105 ? 10.403 2.263 -21.968 1.00 74.19 105 ARG A C 1
ATOM 769 O O . ARG A 1 105 ? 10.741 3.312 -21.421 1.00 74.19 105 ARG A O 1
ATOM 776 N N . PRO A 1 106 ? 11.208 1.613 -22.831 1.00 75.62 106 PRO A N 1
ATOM 777 C CA . PRO A 1 106 ? 12.596 2.014 -23.081 1.00 75.62 106 PRO A CA 1
ATOM 778 C C . PRO A 1 106 ? 12.724 3.469 -23.559 1.00 75.62 106 PRO A C 1
ATOM 780 O O . PRO A 1 106 ? 13.704 4.136 -23.246 1.00 75.62 106 PRO A O 1
ATOM 783 N N . ALA A 1 107 ? 11.698 4.000 -24.233 1.00 80.69 107 ALA A N 1
ATOM 784 C CA . ALA A 1 107 ? 11.651 5.404 -24.630 1.00 80.69 107 ALA A CA 1
ATOM 785 C C . ALA A 1 107 ? 11.690 6.372 -23.430 1.00 80.69 107 ALA A C 1
ATOM 787 O O . ALA A 1 107 ? 12.384 7.379 -23.490 1.00 80.69 107 ALA A O 1
ATOM 788 N N . VAL A 1 108 ? 10.992 6.071 -22.327 1.00 74.94 108 VAL A N 1
ATOM 789 C CA . VAL A 1 108 ? 10.916 6.959 -21.149 1.00 74.94 108 VAL A CA 1
ATOM 790 C C . VAL A 1 108 ? 12.250 6.998 -20.403 1.00 74.94 108 VAL A C 1
ATOM 792 O O . VAL A 1 108 ? 12.702 8.071 -20.014 1.00 74.94 108 VAL A O 1
ATOM 795 N N . LEU A 1 109 ? 12.921 5.849 -20.279 1.00 77.88 109 LEU A N 1
ATOM 796 C CA . LEU A 1 109 ? 14.281 5.763 -19.737 1.00 77.88 109 LEU A CA 1
ATOM 797 C C . LEU A 1 109 ? 15.269 6.614 -20.548 1.00 77.88 109 LEU A C 1
ATOM 799 O O . LEU A 1 109 ? 16.077 7.330 -19.961 1.00 77.88 109 LEU A O 1
ATOM 803 N N . GLY A 1 110 ? 15.153 6.607 -21.881 1.00 86.25 110 GLY A N 1
ATOM 804 C CA . GLY A 1 110 ? 15.964 7.458 -22.755 1.00 86.25 110 GLY A CA 1
ATOM 805 C C . GLY A 1 110 ? 15.807 8.955 -22.461 1.00 86.25 110 GLY A C 1
ATOM 806 O O . GLY A 1 110 ? 16.804 9.665 -22.358 1.00 86.25 110 GLY A O 1
ATOM 807 N N . TRP A 1 111 ? 14.574 9.430 -22.250 1.00 90.44 111 TRP A N 1
ATOM 808 C CA . TRP A 1 111 ? 14.311 10.837 -21.919 1.00 90.44 111 TRP A CA 1
ATOM 809 C C . TRP A 1 111 ? 14.843 11.240 -20.541 1.00 90.44 111 TRP A C 1
ATOM 811 O O . TRP A 1 111 ? 15.373 12.340 -20.398 1.00 90.44 111 TRP A O 1
ATOM 821 N N . ILE A 1 112 ? 14.750 10.357 -19.542 1.00 86.69 112 ILE A N 1
ATOM 822 C CA . ILE A 1 112 ? 15.281 10.626 -18.197 1.00 86.69 112 ILE A CA 1
ATOM 823 C C . ILE A 1 112 ? 16.806 10.761 -18.249 1.00 86.69 112 ILE A C 1
ATOM 825 O O . ILE A 1 112 ? 17.351 11.741 -17.744 1.00 86.69 112 ILE A O 1
ATOM 829 N N . VAL A 1 113 ? 17.494 9.826 -18.912 1.00 93.38 113 VAL A N 1
ATOM 830 C CA . VAL A 1 113 ? 18.957 9.886 -19.067 1.00 93.38 113 VAL A CA 1
ATOM 831 C C . VAL A 1 113 ? 19.370 11.143 -19.837 1.00 93.38 113 VAL A C 1
ATOM 833 O O . VAL A 1 113 ? 20.301 11.828 -19.420 1.00 93.38 113 VAL A O 1
ATOM 836 N N . ALA A 1 114 ? 18.650 11.502 -20.905 1.00 94.19 114 ALA A N 1
ATOM 837 C CA . ALA A 1 114 ? 18.912 12.725 -21.661 1.00 94.19 114 ALA A CA 1
ATOM 838 C C . ALA A 1 114 ? 18.723 13.998 -20.815 1.00 94.19 114 ALA A C 1
ATOM 840 O O . ALA A 1 114 ? 19.548 14.906 -20.889 1.00 94.19 114 ALA A O 1
ATOM 841 N N . ALA A 1 115 ? 17.681 14.059 -19.980 1.00 94.25 115 ALA A N 1
ATOM 842 C CA . ALA A 1 115 ? 17.431 15.194 -19.093 1.00 94.25 115 ALA A CA 1
ATOM 843 C C . ALA A 1 115 ? 18.528 15.343 -18.028 1.00 94.25 115 ALA A C 1
ATOM 845 O O . ALA A 1 115 ? 19.041 16.442 -17.821 1.00 94.25 115 ALA A O 1
ATOM 846 N N . VAL A 1 116 ? 18.944 14.237 -17.401 1.00 94.81 116 VAL A N 1
ATOM 847 C CA . VAL A 1 116 ? 20.049 14.236 -16.428 1.00 94.81 116 VAL A CA 1
ATOM 848 C C . VAL A 1 116 ? 21.354 14.673 -17.097 1.00 94.81 116 VAL A C 1
ATOM 850 O O . VAL A 1 116 ? 22.065 15.526 -16.568 1.00 94.81 116 VAL A O 1
ATOM 853 N N . PHE A 1 117 ? 21.643 14.160 -18.295 1.00 95.62 117 PHE A N 1
ATOM 854 C CA . PHE A 1 117 ? 22.833 14.546 -19.050 1.00 95.62 117 PHE A CA 1
ATOM 855 C C . PHE A 1 117 ? 22.812 16.032 -19.443 1.00 95.62 117 PHE A C 1
ATOM 857 O O . PHE A 1 117 ? 23.832 16.709 -19.340 1.00 95.62 117 PHE A O 1
ATOM 864 N N . ALA A 1 118 ? 21.648 16.573 -19.817 1.00 94.75 118 ALA A N 1
ATOM 865 C CA . ALA A 1 118 ? 21.484 17.994 -20.111 1.00 94.75 118 ALA A CA 1
ATOM 866 C C . ALA A 1 118 ? 21.751 18.881 -18.883 1.00 94.75 118 ALA A C 1
ATOM 868 O O . ALA A 1 118 ? 22.416 19.905 -19.018 1.00 94.75 118 ALA A O 1
ATOM 869 N N . VAL A 1 119 ? 21.299 18.483 -17.687 1.00 93.56 119 VAL A N 1
ATOM 870 C CA . VAL A 1 119 ? 21.586 19.206 -16.432 1.00 93.56 119 VAL A CA 1
ATOM 871 C C . VAL A 1 119 ? 23.081 19.179 -16.113 1.00 93.56 119 VAL A C 1
ATOM 873 O O . VAL A 1 119 ? 23.654 20.221 -15.799 1.00 93.56 119 VAL A O 1
ATOM 876 N N . ILE A 1 120 ? 23.730 18.020 -16.252 1.00 92.88 120 ILE A N 1
ATOM 877 C CA . ILE A 1 120 ? 25.178 17.881 -16.039 1.00 92.88 120 ILE A CA 1
ATOM 878 C C . ILE A 1 120 ? 25.952 18.770 -17.023 1.00 92.88 120 ILE A C 1
ATOM 880 O O . ILE A 1 120 ? 26.848 19.504 -16.608 1.00 92.88 120 ILE A O 1
ATOM 884 N N . LEU A 1 121 ? 25.571 18.785 -18.305 1.00 93.25 121 LEU A N 1
ATOM 885 C CA . LEU A 1 121 ? 26.160 19.697 -19.287 1.00 93.25 121 LEU A CA 1
ATOM 886 C C . LEU A 1 121 ? 25.923 21.167 -18.924 1.00 93.25 121 LEU A C 1
ATOM 888 O O . LEU A 1 121 ? 26.828 21.973 -19.089 1.00 93.25 121 LEU A O 1
ATOM 892 N N . LEU A 1 122 ? 24.760 21.534 -18.383 1.00 87.50 122 LEU A N 1
ATOM 893 C CA . LEU A 1 122 ? 24.470 22.910 -17.957 1.00 87.50 122 LEU A CA 1
ATOM 894 C C . LEU A 1 122 ? 25.368 23.364 -16.793 1.00 87.50 122 LEU A C 1
ATOM 896 O O . LEU A 1 122 ? 25.734 24.538 -16.727 1.00 87.50 122 LEU A O 1
ATOM 900 N N . ILE A 1 123 ? 25.745 22.438 -15.905 1.00 86.56 123 ILE A N 1
ATOM 901 C CA . ILE A 1 12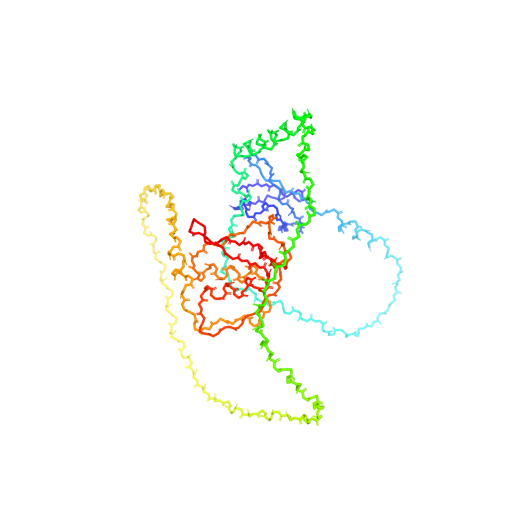3 ? 26.679 22.685 -14.798 1.00 86.56 123 ILE A CA 1
ATOM 902 C C . ILE A 1 123 ? 28.116 22.807 -15.324 1.00 86.56 123 ILE A C 1
ATOM 904 O O . ILE A 1 123 ? 28.823 23.740 -14.956 1.00 86.56 123 ILE A O 1
ATOM 908 N N . ILE A 1 124 ? 28.538 21.912 -16.223 1.00 86.69 124 ILE A N 1
ATOM 909 C CA . ILE A 1 124 ? 29.910 21.895 -16.763 1.00 86.69 124 ILE A CA 1
ATOM 910 C C . ILE A 1 124 ? 30.156 23.058 -17.740 1.00 86.69 124 ILE A C 1
ATOM 912 O O . ILE A 1 124 ? 31.235 23.642 -17.744 1.00 86.69 124 ILE A O 1
ATOM 916 N N . VAL A 1 125 ? 29.160 23.422 -18.555 1.00 84.06 125 VAL A N 1
ATOM 917 C CA . VAL A 1 125 ? 29.256 24.473 -19.590 1.00 84.06 125 VAL A CA 1
ATOM 918 C C . VAL A 1 125 ? 29.011 25.879 -19.020 1.00 84.06 125 VAL A C 1
ATOM 920 O O . VAL A 1 125 ? 29.194 26.870 -19.724 1.00 84.06 125 VAL A O 1
ATOM 923 N N . LYS A 1 126 ? 28.705 26.013 -17.722 1.00 66.06 126 LYS A N 1
ATOM 924 C CA . LYS A 1 126 ? 28.772 27.301 -17.011 1.00 66.06 126 LYS A CA 1
ATOM 925 C C . LYS A 1 126 ? 30.006 27.417 -16.099 1.00 66.06 126 LYS A C 1
ATOM 927 O O . LYS A 1 126 ? 29.838 27.625 -14.897 1.00 66.06 126 LYS A O 1
ATOM 932 N N . PRO A 1 127 ? 31.249 27.371 -16.616 1.00 56.06 127 PRO A N 1
ATOM 933 C CA . PRO A 1 127 ? 32.372 27.878 -15.853 1.00 56.06 127 PRO A CA 1
ATOM 934 C C . PRO A 1 127 ? 32.311 29.413 -15.904 1.00 56.06 127 PRO A C 1
ATOM 936 O O . PRO A 1 127 ? 32.352 30.014 -16.975 1.00 56.06 127 PRO A O 1
ATOM 939 N N . GLY A 1 128 ? 32.179 30.063 -14.748 1.00 55.62 128 GLY A N 1
ATOM 940 C CA . GLY A 1 128 ? 32.452 31.498 -14.630 1.00 55.62 128 GLY A CA 1
ATOM 941 C C . GLY A 1 128 ? 31.253 32.437 -14.772 1.00 55.62 128 GLY A C 1
ATOM 942 O O . GLY A 1 128 ? 31.246 33.335 -15.610 1.00 55.62 128 GLY A O 1
ATOM 943 N N . ARG A 1 129 ? 30.276 32.329 -13.866 1.00 51.31 129 ARG A N 1
ATOM 944 C CA . ARG A 1 129 ? 29.562 33.530 -13.396 1.00 51.31 129 ARG A CA 1
ATOM 945 C C . ARG A 1 129 ? 29.836 33.733 -11.910 1.00 51.31 129 ARG A C 1
ATOM 947 O O . ARG A 1 129 ? 28.931 33.753 -11.085 1.00 51.31 129 ARG A O 1
ATOM 954 N N . GLU A 1 130 ? 31.120 33.826 -11.586 1.00 57.12 130 GLU A N 1
ATOM 955 C CA . GLU A 1 130 ? 31.574 34.387 -10.321 1.00 57.12 130 GLU A CA 1
ATOM 956 C C . GLU A 1 130 ? 31.250 35.888 -10.298 1.00 57.12 130 GLU A C 1
ATOM 958 O O . GLU A 1 130 ? 31.462 36.601 -11.277 1.00 57.12 130 GLU A O 1
ATOM 963 N N . GLY A 1 131 ? 30.735 36.357 -9.162 1.00 56.25 131 GLY A N 1
ATOM 964 C CA . GLY A 1 131 ? 30.927 37.735 -8.719 1.00 56.25 131 GLY A CA 1
ATOM 965 C C . GLY A 1 131 ? 30.048 38.815 -9.350 1.00 56.25 131 GLY A C 1
ATOM 966 O O . GLY A 1 131 ? 30.509 39.635 -10.137 1.00 56.25 131 GLY A O 1
ATOM 967 N N . ARG A 1 132 ? 28.828 38.975 -8.830 1.00 45.91 132 ARG A N 1
ATOM 968 C CA . ARG A 1 132 ? 28.381 40.331 -8.479 1.00 45.91 132 ARG A CA 1
ATOM 969 C C . ARG A 1 132 ? 27.745 40.303 -7.098 1.00 45.91 132 ARG A C 1
ATOM 971 O O . ARG A 1 132 ? 26.535 40.166 -6.943 1.00 45.91 132 ARG A O 1
ATOM 978 N N . LEU A 1 133 ? 28.631 40.379 -6.104 1.00 51.12 133 LEU A N 1
ATOM 979 C CA . LEU A 1 133 ? 28.327 40.871 -4.768 1.00 51.12 133 LEU A CA 1
ATOM 980 C C . LEU A 1 133 ? 27.470 42.125 -4.935 1.00 51.12 133 LEU A C 1
ATOM 982 O O . LEU A 1 133 ? 27.914 43.131 -5.485 1.00 51.12 133 LEU A O 1
ATOM 986 N N . THR A 1 134 ? 26.210 42.015 -4.535 1.00 49.53 134 THR A N 1
ATOM 987 C CA . THR A 1 134 ? 25.360 43.182 -4.353 1.00 49.53 134 THR A CA 1
ATOM 988 C C . THR A 1 134 ? 25.820 43.794 -3.041 1.00 49.53 134 THR A C 1
ATOM 990 O O . THR A 1 134 ? 25.498 43.308 -1.962 1.00 49.53 134 THR A O 1
ATOM 993 N N . GLU A 1 135 ? 26.700 44.779 -3.181 1.00 50.94 135 GLU A N 1
ATOM 994 C CA . GLU A 1 135 ? 27.133 45.710 -2.152 1.00 50.94 135 GLU A CA 1
ATOM 995 C C . GLU A 1 135 ? 25.889 46.351 -1.531 1.00 50.94 135 GLU A C 1
ATOM 997 O O . GLU A 1 135 ? 25.196 47.151 -2.159 1.00 50.94 135 GLU A O 1
ATOM 1002 N N . SER A 1 136 ? 25.551 45.905 -0.322 1.00 49.28 136 SER A N 1
ATOM 1003 C CA . SER A 1 136 ? 24.473 46.472 0.475 1.00 49.28 136 SER A CA 1
ATOM 1004 C C . SER A 1 136 ? 25.049 47.665 1.253 1.00 49.28 136 SER A C 1
ATOM 1006 O O . SER A 1 136 ? 26.058 47.491 1.940 1.00 49.28 136 SER A O 1
ATOM 1008 N N . PRO A 1 137 ? 24.464 48.871 1.141 1.00 61.22 137 PRO A N 1
ATOM 1009 C CA . PRO A 1 137 ? 24.976 50.075 1.791 1.00 61.22 137 PRO A CA 1
ATOM 1010 C C . PRO A 1 137 ? 24.799 50.023 3.322 1.00 61.22 137 PRO A C 1
ATOM 1012 O O . PRO A 1 137 ? 23.909 49.325 3.817 1.00 61.22 137 PRO A O 1
ATOM 1015 N N . PRO A 1 138 ? 25.637 50.749 4.087 1.00 62.53 138 PRO A N 1
ATOM 1016 C CA . PRO A 1 138 ? 25.663 50.673 5.545 1.00 62.53 138 PRO A CA 1
ATOM 1017 C C . PRO A 1 138 ? 24.450 51.384 6.170 1.00 62.53 138 PRO A C 1
ATOM 1019 O O . PRO A 1 138 ? 24.082 52.467 5.706 1.00 62.53 138 PRO A O 1
ATOM 1022 N N . PRO A 1 139 ? 23.855 50.855 7.256 1.00 59.69 139 PRO A N 1
ATOM 1023 C CA . PRO A 1 139 ? 22.896 51.620 8.035 1.00 59.69 139 PRO A CA 1
ATOM 1024 C C . PRO A 1 139 ? 23.644 52.660 8.878 1.00 59.69 139 PRO A C 1
ATOM 1026 O O . PRO A 1 139 ? 24.409 52.333 9.790 1.00 59.69 139 PRO A O 1
ATOM 1029 N N . ALA A 1 140 ? 23.422 53.926 8.534 1.00 59.50 140 ALA A N 1
ATOM 1030 C CA . ALA A 1 140 ? 23.751 55.060 9.376 1.00 59.50 140 ALA A CA 1
ATOM 1031 C C . ALA A 1 140 ? 22.897 55.039 10.656 1.00 59.50 140 ALA A C 1
ATOM 1033 O O . ALA A 1 140 ? 21.742 54.615 10.658 1.00 59.50 140 ALA A O 1
ATOM 1034 N N . LYS A 1 141 ? 23.540 55.481 11.736 1.00 54.44 141 LYS A N 1
ATOM 1035 C CA . LYS A 1 141 ? 22.993 55.756 13.067 1.00 54.44 141 LYS A CA 1
ATOM 1036 C C . LYS A 1 141 ? 21.963 56.898 13.049 1.00 54.44 141 LYS A C 1
ATOM 1038 O O . LYS A 1 141 ? 21.881 57.624 12.065 1.00 54.44 141 LYS A O 1
ATOM 1043 N N . GLU A 1 142 ? 21.352 57.076 14.226 1.00 42.28 142 GLU A N 1
ATOM 1044 C CA . GLU A 1 142 ? 20.560 58.223 14.714 1.00 42.28 142 GLU A CA 1
ATOM 1045 C C . GLU A 1 142 ? 19.092 58.250 14.275 1.00 42.28 142 GLU A C 1
ATOM 1047 O O . GLU A 1 142 ? 18.769 58.027 13.119 1.00 42.28 142 GLU A O 1
ATOM 1052 N N . ASP A 1 143 ? 18.114 58.575 15.116 1.00 48.53 143 ASP A N 1
ATOM 1053 C CA . ASP A 1 143 ? 17.976 58.715 16.572 1.00 48.53 143 ASP A CA 1
ATOM 1054 C C . ASP A 1 143 ? 16.464 58.963 16.807 1.00 48.53 143 ASP A C 1
ATOM 1056 O O . ASP A 1 143 ? 15.740 59.288 15.865 1.00 48.53 143 ASP A O 1
ATOM 1060 N N . SER A 1 144 ? 16.025 58.944 18.066 1.00 48.41 144 SER A N 1
ATOM 1061 C CA . SER A 1 144 ? 14.776 59.561 18.573 1.00 48.41 144 SER A CA 1
ATOM 1062 C C . SER A 1 144 ? 13.458 58.743 18.601 1.00 48.41 144 SER A C 1
ATOM 1064 O O . SER A 1 144 ? 12.647 58.814 17.687 1.00 48.41 144 SER A O 1
ATOM 1066 N N . GLN A 1 145 ? 13.240 58.038 19.729 1.00 51.00 145 GLN A N 1
ATOM 1067 C CA . GLN A 1 145 ? 12.229 58.320 20.793 1.00 51.00 145 GLN A CA 1
ATOM 1068 C C . GLN A 1 145 ? 10.700 58.451 20.461 1.00 51.00 145 GLN A C 1
ATOM 1070 O O . GLN A 1 145 ? 10.317 58.630 19.315 1.00 51.00 145 GLN A O 1
ATOM 1075 N N . PRO A 1 146 ? 9.794 58.540 21.470 1.00 63.38 146 PRO A N 1
ATOM 1076 C CA . PRO A 1 146 ? 9.241 57.518 22.383 1.00 63.38 146 PRO A CA 1
ATOM 1077 C C . PRO A 1 146 ? 7.703 57.341 22.244 1.00 63.38 146 PRO A C 1
ATOM 1079 O O . PRO A 1 146 ? 7.033 58.214 21.708 1.00 63.38 146 PRO A O 1
ATOM 1082 N N . THR A 1 147 ? 7.119 56.274 22.811 1.00 41.06 147 THR A N 1
ATOM 1083 C CA . THR A 1 147 ? 5.840 56.262 23.590 1.00 41.06 147 THR A CA 1
ATOM 1084 C C . THR A 1 147 ? 5.470 54.807 23.912 1.00 41.06 147 THR A C 1
ATOM 1086 O O . THR A 1 147 ? 5.368 53.961 23.033 1.00 41.06 147 THR A O 1
ATOM 1089 N N . GLU A 1 148 ? 5.559 54.403 25.179 1.00 47.78 148 GLU A N 1
ATOM 1090 C CA . GLU A 1 148 ? 4.394 54.246 26.068 1.00 47.78 148 GLU A CA 1
ATOM 1091 C C . GLU A 1 148 ? 3.244 53.429 25.460 1.00 47.78 148 GLU A C 1
ATOM 1093 O O . GLU A 1 148 ? 2.382 53.964 24.776 1.00 47.78 148 GLU A O 1
ATOM 1098 N N . SER A 1 149 ? 3.166 52.144 25.814 1.00 49.62 149 SER A N 1
ATOM 1099 C CA . SER A 1 149 ? 1.900 51.575 26.287 1.00 49.62 149 SER A CA 1
ATOM 1100 C C . SER A 1 149 ? 2.148 50.259 27.019 1.00 49.62 149 SER A C 1
ATOM 1102 O O . SER A 1 149 ? 2.334 49.189 26.443 1.00 49.62 149 SER A O 1
ATOM 1104 N N . THR A 1 150 ? 2.171 50.399 28.335 1.00 51.94 150 THR A N 1
ATOM 1105 C CA . THR A 1 150 ? 1.863 49.394 29.342 1.00 51.94 150 THR A CA 1
ATOM 1106 C C . THR A 1 150 ? 0.625 48.582 28.963 1.00 51.94 150 THR A C 1
ATOM 1108 O O . THR A 1 150 ? -0.480 49.109 29.002 1.00 51.94 150 THR A O 1
ATOM 1111 N N . PHE A 1 151 ? 0.785 47.282 28.714 1.00 44.66 151 PHE A N 1
ATOM 1112 C CA . PHE A 1 151 ? -0.226 46.291 29.092 1.00 44.66 151 PHE A CA 1
ATOM 1113 C C . PHE A 1 151 ? 0.469 45.064 29.676 1.00 44.66 151 PHE A C 1
ATOM 1115 O O . PHE A 1 151 ? 0.814 44.091 29.009 1.00 44.66 151 PHE A O 1
ATOM 1122 N N . GLU A 1 152 ? 0.693 45.176 30.979 1.00 47.09 152 GLU A N 1
ATOM 1123 C CA . GLU A 1 152 ? 1.040 44.105 31.893 1.00 47.09 152 GLU A CA 1
ATOM 1124 C C . GLU A 1 152 ? -0.155 43.148 31.993 1.00 47.09 152 GLU A C 1
ATOM 1126 O O . GLU A 1 152 ? -1.119 43.408 32.706 1.00 47.09 152 GLU A O 1
ATOM 1131 N N . ASN A 1 153 ? -0.114 42.042 31.249 1.00 52.62 153 ASN A N 1
ATOM 1132 C CA . ASN A 1 153 ? -0.990 40.900 31.488 1.00 52.62 153 ASN A CA 1
ATOM 1133 C C . ASN A 1 153 ? -0.148 39.744 32.021 1.00 52.62 153 ASN A C 1
ATOM 1135 O O . ASN A 1 153 ? 0.491 38.997 31.284 1.00 52.62 153 ASN A O 1
ATOM 1139 N N . LYS A 1 154 ? -0.153 39.655 33.348 1.00 62.31 154 LYS A N 1
ATOM 1140 C CA . LYS A 1 154 ? 0.392 38.594 34.188 1.00 62.31 154 LYS A CA 1
ATOM 1141 C C . LYS A 1 154 ? -0.651 37.476 34.322 1.00 62.31 154 LYS A C 1
ATOM 1143 O O . LYS A 1 154 ? -1.667 37.712 34.973 1.00 62.31 154 LYS A O 1
ATOM 1148 N N . PRO A 1 155 ? -0.421 36.250 33.822 1.00 54.47 155 PRO A N 1
ATOM 1149 C CA . PRO A 1 155 ? -1.107 35.079 34.338 1.00 54.47 155 PRO A CA 1
ATOM 1150 C C . PRO A 1 155 ? -0.294 34.507 35.498 1.00 54.47 155 PRO A C 1
ATOM 1152 O O . PRO A 1 155 ? 0.926 34.344 35.429 1.00 54.47 155 PRO A O 1
ATOM 1155 N N . ALA A 1 156 ? -0.999 34.254 36.592 1.00 49.56 156 ALA A N 1
ATOM 1156 C CA . ALA A 1 156 ? -0.480 33.710 37.828 1.00 49.56 156 ALA A CA 1
ATOM 1157 C C . ALA A 1 156 ? 0.246 32.372 37.609 1.00 49.56 156 ALA A C 1
ATOM 1159 O O . ALA A 1 156 ? -0.302 31.421 37.058 1.00 49.56 156 ALA A O 1
ATOM 1160 N N . ILE A 1 157 ? 1.480 32.308 38.106 1.00 50.47 157 ILE A N 1
ATOM 1161 C CA . ILE A 1 157 ? 2.178 31.064 38.415 1.00 50.47 157 ILE A CA 1
ATOM 1162 C C . ILE A 1 157 ? 1.479 30.482 39.644 1.00 50.47 157 ILE A C 1
ATOM 1164 O O . ILE A 1 157 ? 1.786 30.848 40.779 1.00 50.47 157 ILE A O 1
ATOM 1168 N N . GLU A 1 158 ? 0.506 29.609 39.412 1.00 47.88 158 GLU A N 1
ATOM 1169 C CA . GLU A 1 158 ? -0.070 28.761 40.448 1.00 47.88 158 GLU A CA 1
ATOM 1170 C C . GLU A 1 158 ? 0.741 27.460 40.478 1.00 47.88 158 GLU A C 1
ATOM 1172 O O . GLU A 1 158 ? 0.709 26.644 39.557 1.00 47.88 158 GLU A O 1
ATOM 1177 N N . LYS A 1 159 ? 1.574 27.324 41.514 1.00 50.91 159 LYS A N 1
ATOM 1178 C CA . LYS A 1 159 ? 2.308 26.095 41.827 1.00 50.91 159 LYS A CA 1
ATOM 1179 C C . LYS A 1 159 ? 1.301 25.015 42.237 1.00 50.91 159 LYS A C 1
ATOM 1181 O O . LYS A 1 159 ? 0.601 25.239 43.221 1.00 50.91 159 LYS A O 1
ATOM 1186 N N . PRO A 1 160 ? 1.283 23.826 41.614 1.00 53.25 160 PRO A N 1
ATOM 1187 C CA . PRO A 1 160 ? 0.668 22.668 42.233 1.00 53.25 160 PRO A CA 1
ATOM 1188 C C . PRO A 1 160 ? 1.689 22.017 43.164 1.00 53.25 160 PRO A C 1
ATOM 1190 O O . PRO A 1 160 ? 2.781 21.613 42.751 1.00 53.25 160 PRO A O 1
ATOM 1193 N N . ASP A 1 161 ? 1.309 21.945 44.434 1.00 49.75 161 ASP A N 1
ATOM 1194 C CA . ASP A 1 161 ? 1.997 21.219 45.486 1.00 49.75 161 ASP A CA 1
ATOM 1195 C C . ASP A 1 161 ? 2.315 19.781 45.074 1.00 49.75 161 ASP A C 1
ATOM 1197 O O . ASP A 1 161 ? 1.462 18.979 44.685 1.00 49.75 161 ASP A O 1
ATOM 1201 N N . ARG A 1 162 ? 3.595 19.451 45.217 1.00 50.19 162 ARG A N 1
ATOM 1202 C CA . ARG A 1 162 ? 4.150 18.112 45.079 1.00 50.19 162 ARG A CA 1
ATOM 1203 C C . ARG A 1 162 ? 3.778 17.308 46.324 1.00 50.19 162 ARG A C 1
ATOM 1205 O O . ARG A 1 162 ? 4.578 17.176 47.246 1.00 50.19 162 ARG A O 1
ATOM 1212 N N . VAL A 1 163 ? 2.563 16.766 46.347 1.00 53.91 163 VAL A N 1
ATOM 1213 C CA . VAL A 1 163 ? 2.166 15.746 47.323 1.00 53.91 163 VAL A CA 1
ATOM 1214 C C . VAL A 1 163 ? 2.711 14.395 46.859 1.00 53.91 163 VAL A C 1
ATOM 1216 O O . VAL A 1 163 ? 2.460 13.943 45.744 1.00 53.91 163 VAL A O 1
ATOM 1219 N N . ALA A 1 164 ? 3.516 13.778 47.720 1.00 54.69 164 ALA A N 1
ATOM 1220 C CA . ALA A 1 164 ? 4.121 12.469 47.523 1.00 54.69 164 ALA A CA 1
ATOM 1221 C C . ALA A 1 164 ? 3.065 11.380 47.235 1.00 54.69 164 ALA A C 1
ATOM 1223 O O . ALA A 1 164 ? 2.047 11.330 47.933 1.00 54.69 164 ALA A O 1
ATOM 1224 N N . PRO A 1 165 ? 3.299 10.459 46.280 1.00 55.28 165 PRO A N 1
ATOM 1225 C CA . PRO A 1 165 ? 2.431 9.309 46.109 1.00 55.28 165 PRO A CA 1
ATOM 1226 C C . PRO A 1 165 ? 2.695 8.320 47.246 1.00 55.28 165 PRO A C 1
ATOM 1228 O O . PRO A 1 165 ? 3.736 7.669 47.330 1.00 55.28 165 PRO A O 1
ATOM 1231 N N . LYS A 1 166 ? 1.725 8.260 48.155 1.00 56.12 166 LYS A N 1
ATOM 1232 C CA . LYS A 1 166 ? 1.604 7.258 49.205 1.00 56.12 166 LYS A CA 1
ATOM 1233 C C . LYS A 1 166 ? 1.293 5.918 48.540 1.00 56.12 166 LYS A C 1
ATOM 1235 O O . LYS A 1 166 ? 0.306 5.796 47.821 1.00 56.12 166 LYS A O 1
ATOM 1240 N N . THR A 1 167 ? 2.154 4.943 48.793 1.00 54.19 167 THR A N 1
ATOM 1241 C CA . THR A 1 167 ? 1.973 3.515 48.539 1.00 54.19 167 THR A CA 1
ATOM 1242 C C . THR A 1 167 ? 0.570 3.078 48.966 1.00 54.19 167 THR A C 1
ATOM 1244 O O . THR A 1 167 ? 0.258 3.086 50.157 1.00 54.19 167 THR A O 1
ATOM 1247 N N . VAL A 1 168 ? -0.278 2.723 48.002 1.00 56.28 168 VAL A N 1
ATOM 1248 C CA . VAL A 1 168 ? -1.579 2.092 48.244 1.00 56.28 168 VAL A CA 1
ATOM 1249 C C . VAL A 1 168 ? -1.593 0.762 47.507 1.00 56.28 168 VAL A C 1
ATOM 1251 O O . VAL A 1 168 ? -1.557 0.713 46.283 1.00 56.28 168 VAL A O 1
ATOM 1254 N N . ALA A 1 169 ? -1.555 -0.275 48.338 1.00 51.09 169 ALA A N 1
ATOM 1255 C CA . ALA A 1 169 ? -2.092 -1.616 48.184 1.00 51.09 169 ALA A CA 1
ATOM 1256 C C . ALA A 1 169 ? -2.584 -2.031 46.788 1.00 51.09 169 ALA A C 1
ATOM 1258 O O . ALA A 1 169 ? -3.619 -1.583 46.298 1.00 51.09 169 ALA A O 1
ATOM 1259 N N . GLU A 1 170 ? -1.848 -2.995 46.242 1.00 56.81 170 GLU A N 1
ATOM 1260 C CA . GLU A 1 170 ? -2.361 -4.242 45.678 1.00 56.81 170 GLU A CA 1
ATOM 1261 C C . GLU A 1 170 ? -3.800 -4.550 46.126 1.00 56.81 170 GLU A C 1
ATOM 1263 O O . GLU A 1 170 ? -4.057 -5.010 47.236 1.00 56.81 170 GLU A O 1
ATOM 1268 N N . LEU A 1 171 ? -4.745 -4.235 45.248 1.00 51.19 171 LEU A N 1
ATOM 1269 C CA . LEU A 1 171 ? -6.091 -4.776 45.265 1.00 51.19 171 LEU A CA 1
ATOM 1270 C C . LEU A 1 171 ? -6.176 -5.682 44.046 1.00 51.19 171 LEU A C 1
ATOM 1272 O O . LEU A 1 171 ? -6.305 -5.211 42.915 1.00 51.19 171 LEU A O 1
ATOM 1276 N N . GLU A 1 172 ? -6.048 -6.981 44.300 1.00 55.88 172 GLU A N 1
ATOM 1277 C CA . GLU A 1 172 ? -6.497 -8.025 43.390 1.00 55.88 172 GLU A CA 1
ATOM 1278 C C . GLU A 1 172 ? -7.938 -7.714 42.953 1.00 55.88 172 GLU A C 1
ATOM 1280 O O . GLU A 1 172 ? -8.836 -7.625 43.799 1.00 55.88 172 GLU A O 1
ATOM 1285 N N . PRO A 1 173 ? -8.213 -7.546 41.650 1.00 57.97 173 PRO A N 1
ATOM 1286 C CA . PRO A 1 173 ? -9.575 -7.606 41.173 1.00 57.97 173 PRO A CA 1
ATOM 1287 C C . PRO A 1 173 ? -9.990 -9.075 41.205 1.00 57.97 173 PRO A C 1
ATOM 1289 O O . PRO A 1 173 ? -9.565 -9.880 40.375 1.00 57.97 173 PRO A O 1
ATOM 1292 N N . ALA A 1 174 ? -10.821 -9.406 42.193 1.00 55.97 174 ALA A N 1
ATOM 1293 C CA . ALA A 1 174 ? -11.609 -10.624 42.219 1.00 55.97 174 ALA A CA 1
ATOM 1294 C C . ALA A 1 174 ? -12.247 -10.830 40.840 1.00 55.97 174 ALA A C 1
ATOM 1296 O O . ALA A 1 174 ? -13.063 -10.028 40.386 1.00 55.97 174 ALA A O 1
ATOM 1297 N N . VAL A 1 175 ? -11.817 -11.894 40.170 1.00 62.88 175 VAL A N 1
ATOM 1298 C CA . VAL A 1 175 ? -12.412 -12.407 38.944 1.00 62.88 175 VAL A CA 1
ATOM 1299 C C . VAL A 1 175 ? -13.848 -12.809 39.290 1.00 62.88 175 VAL A C 1
ATOM 1301 O O . VAL A 1 175 ? -14.017 -13.736 40.084 1.00 62.88 175 VAL A O 1
ATOM 1304 N N . PRO A 1 176 ? -14.897 -12.151 38.759 1.00 57.12 176 PRO A N 1
ATOM 1305 C CA . PRO A 1 176 ? -16.215 -12.749 38.801 1.00 57.12 176 PRO A CA 1
ATOM 1306 C C . PRO A 1 176 ? -16.161 -14.004 37.932 1.00 57.12 176 PRO A C 1
ATOM 1308 O O . PRO A 1 176 ? -15.910 -13.953 36.727 1.00 57.12 176 PRO A O 1
ATOM 1311 N N . GLU A 1 177 ? -16.340 -15.134 38.598 1.00 56.62 177 GLU A N 1
ATOM 1312 C CA . GLU A 1 177 ? -16.602 -16.451 38.044 1.00 56.62 177 GLU A CA 1
ATOM 1313 C C . GLU A 1 177 ? -17.875 -16.342 37.189 1.00 56.62 177 GLU A C 1
ATOM 1315 O O . GLU A 1 177 ? -18.999 -16.420 37.681 1.00 56.62 177 GLU A O 1
ATOM 1320 N N . ILE A 1 178 ? -17.710 -16.018 35.902 1.00 50.34 178 ILE A N 1
ATOM 1321 C CA . ILE A 1 178 ? -18.818 -16.010 34.950 1.00 50.34 178 ILE A CA 1
ATOM 1322 C C . ILE A 1 178 ? -19.128 -17.470 34.652 1.00 50.34 178 ILE A C 1
ATOM 1324 O O . ILE A 1 178 ? -18.447 -18.133 33.866 1.00 50.34 178 ILE A O 1
ATOM 1328 N N . ASP A 1 179 ? -20.157 -17.930 35.355 1.00 55.84 179 ASP A N 1
ATOM 1329 C CA . ASP A 1 179 ? -20.950 -19.119 35.099 1.00 55.84 179 ASP A CA 1
ATOM 1330 C C . ASP A 1 179 ? -21.021 -19.394 33.597 1.00 55.84 179 ASP A C 1
ATOM 1332 O O . ASP A 1 179 ? -21.515 -18.586 32.807 1.00 55.84 179 ASP A O 1
ATOM 1336 N N . SER A 1 180 ? -20.473 -20.539 33.202 1.00 52.19 180 SER A N 1
ATOM 1337 C CA . SER A 1 180 ? -20.531 -21.028 31.833 1.00 52.19 180 SER A CA 1
ATOM 1338 C C . SER A 1 180 ? -21.989 -21.334 31.485 1.00 52.19 180 SER A C 1
ATOM 1340 O O . SER A 1 180 ? -22.541 -22.289 32.041 1.00 52.19 180 SER A O 1
ATOM 1342 N N . PRO A 1 181 ? -22.637 -20.623 30.543 1.00 55.94 181 PRO A N 1
ATOM 1343 C CA . PRO A 1 181 ? -23.905 -21.089 30.027 1.00 55.94 181 PRO A CA 1
ATOM 1344 C C . PRO A 1 181 ? -23.623 -22.327 29.173 1.00 55.94 181 PRO A C 1
ATOM 1346 O O . PRO A 1 181 ? -23.176 -22.264 28.028 1.00 55.94 181 PRO A O 1
ATOM 1349 N N . LYS A 1 182 ? -23.882 -23.482 29.783 1.00 58.75 182 LYS A N 1
ATOM 1350 C CA . LYS A 1 182 ? -24.068 -24.778 29.141 1.00 58.75 182 LYS A CA 1
ATOM 1351 C C . LYS A 1 182 ? -25.271 -24.680 28.199 1.00 58.75 182 LYS A C 1
ATOM 1353 O O . LYS A 1 182 ? -26.364 -25.114 28.544 1.00 58.75 182 LYS A O 1
ATOM 1358 N N . VAL A 1 183 ? -25.081 -24.092 27.022 1.00 50.59 183 VAL A N 1
ATOM 1359 C CA . VAL A 1 183 ? -26.064 -24.149 25.937 1.00 50.59 183 VAL A CA 1
ATOM 1360 C C . VAL A 1 183 ? -25.591 -25.199 24.951 1.00 50.59 183 VAL A C 1
ATOM 1362 O O . VAL A 1 183 ? -24.707 -25.004 24.120 1.00 50.59 183 VAL A O 1
ATOM 1365 N N . VAL A 1 184 ? -26.172 -26.374 25.155 1.00 57.47 184 VAL A N 1
ATOM 1366 C CA . VAL A 1 184 ? -26.188 -27.494 24.231 1.00 57.47 184 VAL A CA 1
ATOM 1367 C C . VAL A 1 184 ? -27.104 -27.089 23.082 1.00 57.47 184 VAL A C 1
ATOM 1369 O O . VAL A 1 184 ? -28.287 -27.399 23.117 1.00 57.47 184 VAL A O 1
ATOM 1372 N N . ASP A 1 185 ? -26.575 -26.401 22.076 1.00 51.97 185 ASP A N 1
ATOM 1373 C CA . ASP A 1 185 ? -27.249 -26.330 20.783 1.00 51.97 185 ASP A CA 1
ATOM 1374 C C . ASP A 1 185 ? -26.524 -27.239 19.803 1.00 51.97 185 ASP A C 1
ATOM 1376 O O . ASP A 1 185 ? -25.502 -26.927 19.190 1.00 51.97 185 ASP A O 1
ATOM 1380 N N . LYS A 1 186 ? -27.092 -28.442 19.737 1.00 58.66 186 LYS A N 1
ATOM 1381 C CA . LYS A 1 186 ? -26.974 -29.407 18.659 1.00 58.66 186 LYS A CA 1
ATOM 1382 C C . LYS A 1 186 ? -27.293 -28.675 17.351 1.00 58.66 186 LYS A C 1
ATOM 1384 O O . LYS A 1 186 ? -28.445 -28.621 16.937 1.00 58.66 186 LYS A O 1
ATOM 1389 N N . LEU A 1 187 ? -26.271 -28.114 16.706 1.00 50.03 187 LEU A N 1
ATOM 1390 C CA . LEU A 1 187 ? -26.337 -27.759 15.294 1.00 50.03 187 LEU A CA 1
ATOM 1391 C C . LEU A 1 187 ? -26.548 -29.062 14.517 1.00 50.03 187 LEU A C 1
ATOM 1393 O O . LEU A 1 187 ? -25.603 -29.776 14.184 1.00 50.03 187 LEU A O 1
ATOM 1397 N N . GLU A 1 188 ? -27.815 -29.395 14.278 1.00 54.47 188 GLU A N 1
ATOM 1398 C CA . GLU A 1 188 ? -28.209 -30.247 13.167 1.00 54.47 188 GLU A CA 1
ATOM 1399 C C . GLU A 1 188 ? -27.675 -29.580 11.904 1.00 54.47 188 GLU A C 1
ATOM 1401 O O . GLU A 1 188 ? -28.210 -28.576 11.431 1.00 54.47 188 GLU A O 1
ATOM 1406 N N . LEU A 1 189 ? -26.555 -30.109 11.401 1.00 60.78 189 LEU A N 1
ATOM 1407 C CA . LEU A 1 189 ? -26.096 -29.788 10.064 1.00 60.78 189 LEU A CA 1
ATOM 1408 C C . LEU A 1 189 ? -27.266 -30.087 9.115 1.00 60.78 189 LEU A C 1
ATOM 1410 O O . LEU A 1 189 ? -27.729 -31.234 9.091 1.00 60.78 189 LEU A O 1
ATOM 1414 N N . PRO A 1 190 ? -27.751 -29.101 8.341 1.00 74.62 190 PRO A N 1
ATOM 1415 C CA . PRO A 1 190 ? -28.671 -29.394 7.258 1.00 74.62 190 PRO A CA 1
ATOM 1416 C C . PRO A 1 190 ? -28.014 -30.435 6.338 1.00 74.62 190 PRO A C 1
ATOM 1418 O O . PRO A 1 190 ? -26.797 -30.372 6.124 1.00 74.62 190 PRO A O 1
ATOM 1421 N N . PRO A 1 191 ? -28.780 -31.420 5.836 1.00 73.88 191 PRO A N 1
ATOM 1422 C CA . PRO A 1 191 ? -28.246 -32.476 4.991 1.00 73.88 191 PRO A CA 1
ATOM 1423 C C . PRO A 1 191 ? -27.491 -31.849 3.822 1.00 73.88 191 PRO A C 1
ATOM 1425 O O . PRO A 1 191 ? -28.022 -30.997 3.106 1.00 73.88 191 PRO A O 1
ATOM 1428 N N . LEU A 1 192 ? -26.227 -32.251 3.686 1.00 71.75 192 LEU A N 1
ATOM 1429 C CA . LEU A 1 192 ? -25.368 -31.864 2.579 1.00 71.75 192 LEU A CA 1
ATOM 1430 C C . LEU A 1 192 ? -26.136 -32.180 1.281 1.00 71.75 192 LEU A C 1
ATOM 1432 O O . LEU A 1 192 ? -26.530 -33.337 1.111 1.00 71.75 192 LEU A O 1
ATOM 1436 N N . PRO A 1 193 ? -26.406 -31.196 0.404 1.00 73.44 193 PRO A N 1
ATOM 1437 C CA . PRO A 1 193 ? -27.074 -31.465 -0.859 1.00 73.44 193 PRO A CA 1
ATOM 1438 C C . PRO A 1 193 ? -26.267 -32.515 -1.620 1.00 73.44 193 PRO A C 1
ATOM 1440 O O . PRO A 1 193 ? -25.041 -32.409 -1.726 1.00 73.44 193 PRO A O 1
ATOM 1443 N N . GLU A 1 194 ? -26.958 -33.557 -2.082 1.00 76.19 194 GLU A N 1
ATOM 1444 C CA . GLU A 1 194 ? -26.351 -34.655 -2.823 1.00 76.19 194 GLU A CA 1
ATOM 1445 C C . GLU A 1 194 ? -25.523 -34.100 -3.991 1.00 76.19 194 GLU A C 1
ATOM 1447 O O . GLU A 1 194 ? -25.950 -33.141 -4.648 1.00 76.19 194 GLU A O 1
ATOM 1452 N N . PRO A 1 195 ? -24.324 -34.658 -4.243 1.00 74.75 195 PRO A N 1
ATOM 1453 C CA . PRO A 1 195 ? -23.497 -34.229 -5.356 1.00 74.75 195 PRO A CA 1
ATOM 1454 C C . PRO A 1 195 ? -24.333 -34.319 -6.640 1.00 74.75 195 PRO A C 1
ATOM 1456 O O . PRO A 1 195 ? -24.908 -35.379 -6.905 1.00 74.75 195 PRO A O 1
ATOM 1459 N N . PRO A 1 196 ? -24.442 -33.230 -7.425 1.00 72.44 196 PRO A N 1
ATOM 1460 C CA . PRO A 1 196 ? -25.209 -33.255 -8.657 1.00 72.44 196 PRO A CA 1
ATOM 1461 C C . PRO A 1 196 ? -24.671 -34.384 -9.532 1.00 72.44 196 PRO A C 1
ATOM 1463 O O . PRO A 1 196 ? -23.458 -34.511 -9.723 1.00 72.44 196 PRO A O 1
ATOM 1466 N N . ALA A 1 197 ? -25.587 -35.225 -10.013 1.00 75.44 197 ALA A N 1
ATOM 1467 C CA . ALA A 1 197 ? -25.276 -36.317 -10.920 1.00 75.44 197 ALA A CA 1
ATOM 1468 C C . ALA A 1 197 ? -24.378 -35.813 -12.067 1.00 75.44 197 ALA A C 1
ATOM 1470 O O . ALA A 1 197 ? -24.544 -34.664 -12.489 1.00 75.44 197 ALA A O 1
ATOM 1471 N N . PRO A 1 198 ? -23.440 -36.637 -12.575 1.00 72.69 198 PRO A N 1
ATOM 1472 C CA . PRO A 1 198 ? -22.578 -36.275 -13.693 1.00 72.69 198 PRO A CA 1
ATOM 1473 C C . PRO A 1 198 ? -23.427 -35.791 -14.869 1.00 72.69 198 PRO A C 1
ATOM 1475 O O . PRO A 1 198 ? -24.064 -36.584 -15.558 1.00 72.69 198 PRO A O 1
ATOM 1478 N N . VAL A 1 199 ? -23.479 -34.472 -15.057 1.00 66.19 199 VAL A N 1
ATOM 1479 C CA . VAL A 1 199 ? -24.164 -33.862 -16.189 1.00 66.19 199 VAL A CA 1
ATOM 1480 C C . VAL A 1 199 ? -23.351 -34.236 -17.416 1.00 66.19 199 VAL A C 1
ATOM 1482 O O . VAL A 1 199 ? -22.190 -33.846 -17.553 1.00 66.19 199 VAL A O 1
ATOM 1485 N N . GLU A 1 200 ? -23.964 -35.056 -18.262 1.00 68.00 200 GLU A N 1
ATOM 1486 C CA . GLU A 1 200 ? -23.477 -35.421 -19.584 1.00 68.00 200 GLU A CA 1
ATOM 1487 C C . GLU A 1 200 ? -23.012 -34.147 -20.314 1.00 68.00 200 GLU A C 1
ATOM 1489 O O . GLU A 1 200 ? -23.745 -33.151 -20.324 1.00 68.00 200 GLU A O 1
ATOM 1494 N N . PRO A 1 201 ? -21.788 -34.117 -20.870 1.00 59.84 201 PRO A N 1
ATOM 1495 C CA . PRO A 1 201 ? -21.248 -32.919 -21.492 1.00 59.84 201 PRO A CA 1
ATOM 1496 C C . PRO A 1 201 ? -22.122 -32.522 -22.681 1.00 59.84 201 PRO A C 1
ATOM 1498 O O . PRO A 1 201 ? -22.088 -33.148 -23.740 1.00 59.84 201 PRO A O 1
ATOM 1501 N N . ALA A 1 202 ? -22.909 -31.462 -22.494 1.00 69.25 202 ALA A N 1
ATOM 1502 C CA . ALA A 1 202 ? -23.632 -30.821 -23.575 1.00 69.25 202 ALA A CA 1
ATOM 1503 C C . ALA A 1 202 ? -22.633 -30.404 -24.674 1.00 69.25 202 ALA A C 1
ATOM 1505 O O . ALA A 1 202 ? -21.521 -29.960 -24.357 1.00 69.25 202 ALA A O 1
ATOM 1506 N N . PRO A 1 203 ? -23.003 -30.541 -25.960 1.00 66.25 203 PRO A N 1
ATOM 1507 C CA . PRO A 1 203 ? -22.146 -30.172 -27.075 1.00 66.25 203 PRO A CA 1
ATOM 1508 C C . PRO A 1 203 ? -21.730 -28.709 -26.930 1.00 66.25 203 PRO A C 1
ATOM 1510 O O . PRO A 1 203 ? -22.567 -27.816 -26.796 1.00 66.25 203 PRO A O 1
ATOM 1513 N N . VAL A 1 204 ? -20.415 -28.497 -26.914 1.00 64.19 204 VAL A N 1
ATOM 1514 C CA . VAL A 1 204 ? -19.757 -27.194 -26.832 1.00 64.19 204 VAL A CA 1
ATOM 1515 C C . VAL A 1 204 ? -20.234 -26.346 -28.009 1.00 64.19 204 VAL A C 1
ATOM 1517 O O . VAL A 1 204 ? -19.715 -26.455 -29.117 1.00 64.19 204 VAL A O 1
ATOM 1520 N N . ALA A 1 205 ? -21.252 -25.522 -27.770 1.00 65.25 205 ALA A N 1
ATOM 1521 C CA . ALA A 1 205 ? -21.622 -24.448 -28.671 1.00 65.25 205 ALA A CA 1
ATOM 1522 C C . ALA A 1 205 ? -20.423 -23.500 -28.764 1.00 65.25 205 ALA A C 1
ATOM 1524 O O . ALA A 1 205 ? -19.923 -23.017 -27.742 1.00 65.25 205 ALA A O 1
ATOM 1525 N N . GLU A 1 206 ? -19.932 -23.297 -29.985 1.00 62.34 206 GLU A N 1
ATOM 1526 C CA . GLU A 1 206 ? -18.822 -22.406 -30.302 1.00 62.34 206 GLU A CA 1
ATOM 1527 C C . GLU A 1 206 ? -19.035 -21.047 -29.631 1.00 62.34 206 GLU A C 1
ATOM 1529 O O . GLU A 1 206 ? -19.952 -20.289 -29.948 1.00 62.34 206 GLU A O 1
ATOM 1534 N N . LYS A 1 207 ? -18.183 -20.771 -28.640 1.00 66.50 207 LYS A N 1
ATOM 1535 C CA . LYS A 1 207 ? -18.144 -19.505 -27.920 1.00 66.50 207 LYS A CA 1
ATOM 1536 C C . LYS A 1 207 ? -17.904 -18.391 -28.950 1.00 66.50 207 LYS A C 1
ATOM 1538 O O . LYS A 1 207 ? -16.915 -18.485 -29.681 1.00 66.50 207 LYS A O 1
ATOM 1543 N N . PRO A 1 208 ? -18.757 -17.350 -29.009 1.00 67.50 208 PRO A N 1
ATOM 1544 C CA . PRO A 1 208 ? -18.539 -16.206 -29.884 1.00 67.50 208 PRO A CA 1
ATOM 1545 C C . PRO A 1 208 ? -17.121 -15.649 -29.684 1.00 67.50 208 PRO A C 1
ATOM 1547 O O . PRO A 1 208 ? -16.620 -15.697 -28.551 1.00 67.50 208 PRO A O 1
ATOM 1550 N N . PRO A 1 209 ? -16.470 -15.137 -30.746 1.00 69.75 209 PRO A N 1
ATOM 1551 C CA . PRO A 1 209 ? -15.136 -14.555 -30.664 1.00 69.75 209 PRO A CA 1
ATOM 1552 C C . PRO A 1 209 ? -15.092 -13.578 -29.497 1.00 69.75 209 PRO A C 1
ATOM 1554 O O . PRO A 1 209 ? -15.948 -12.701 -29.402 1.00 69.75 209 PRO A O 1
ATOM 1557 N N . ALA A 1 210 ? -14.141 -13.779 -28.584 1.00 65.06 210 ALA A N 1
ATOM 1558 C CA . ALA A 1 210 ? -13.945 -12.905 -27.441 1.00 65.06 210 ALA A CA 1
ATOM 1559 C C . ALA A 1 210 ? -13.749 -11.476 -27.957 1.00 65.06 210 ALA A C 1
ATOM 1561 O O . ALA A 1 210 ? -12.694 -11.144 -28.494 1.00 65.06 210 ALA A O 1
ATOM 1562 N N . GLU A 1 211 ? -14.798 -10.666 -27.836 1.00 69.50 211 GLU A N 1
ATOM 1563 C CA . GLU A 1 211 ? -14.758 -9.242 -28.114 1.00 69.50 211 GLU A CA 1
ATOM 1564 C C . GLU A 1 211 ? -13.631 -8.658 -27.260 1.00 69.50 211 GLU A C 1
ATOM 1566 O O . GLU A 1 211 ? -13.585 -8.856 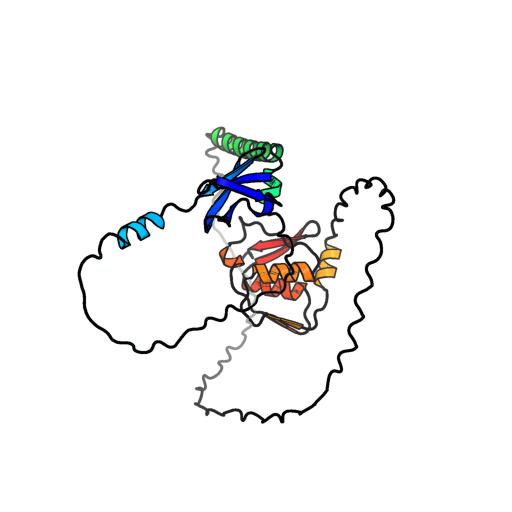-26.042 1.00 69.50 211 GLU A O 1
ATOM 1571 N N . GLU A 1 212 ? -12.660 -8.030 -27.918 1.00 72.38 212 GLU A N 1
ATOM 1572 C CA . GLU A 1 212 ? -11.483 -7.442 -27.295 1.00 72.38 212 GLU A CA 1
ATOM 1573 C C . GLU A 1 212 ? -11.944 -6.329 -26.346 1.00 72.38 212 GLU A C 1
ATOM 1575 O O . GLU A 1 212 ? -12.196 -5.192 -26.754 1.00 72.38 212 GLU A O 1
ATOM 1580 N N . VAL A 1 213 ? -12.131 -6.682 -25.070 1.00 71.69 213 VAL A N 1
ATOM 1581 C CA . VAL A 1 213 ? -12.550 -5.759 -24.016 1.00 71.69 213 VAL A CA 1
ATOM 1582 C C . VAL A 1 213 ? -11.469 -4.694 -23.894 1.00 71.69 213 VAL A C 1
ATOM 1584 O O . VAL A 1 213 ? -10.420 -4.912 -23.283 1.00 71.69 213 VAL A O 1
ATOM 1587 N N . LYS A 1 214 ? -11.714 -3.534 -24.512 1.00 77.50 214 LYS A N 1
ATOM 1588 C CA . LYS A 1 214 ? -10.850 -2.361 -24.389 1.00 77.50 214 LYS A CA 1
ATOM 1589 C C . LYS A 1 214 ? -10.601 -2.111 -22.899 1.00 77.50 214 LYS A C 1
ATOM 1591 O O . LYS A 1 214 ? -11.576 -2.066 -22.144 1.00 77.50 214 LYS A O 1
ATOM 1596 N N . PRO A 1 215 ? -9.337 -1.951 -22.462 1.00 77.00 215 PRO A N 1
ATOM 1597 C CA . PRO A 1 215 ? -9.022 -1.701 -21.065 1.00 77.00 215 PRO A CA 1
ATOM 1598 C C . PRO A 1 215 ? -9.822 -0.498 -20.574 1.00 77.00 215 PRO A C 1
ATOM 1600 O O . PRO A 1 215 ? -9.592 0.629 -21.016 1.00 77.00 215 PRO A O 1
ATOM 1603 N N . VAL A 1 216 ? -10.788 -0.745 -19.690 1.00 78.06 216 VAL A N 1
ATOM 1604 C CA . VAL A 1 216 ? -11.531 0.316 -19.017 1.00 78.06 216 VAL A CA 1
ATOM 1605 C C . VAL A 1 216 ? -10.512 1.052 -18.162 1.00 78.06 216 VAL A C 1
ATOM 1607 O O . VAL A 1 216 ? -10.051 0.541 -17.142 1.00 78.06 216 VAL A O 1
ATOM 1610 N N . VAL A 1 217 ? -10.084 2.223 -18.630 1.00 77.94 217 VAL A N 1
ATOM 1611 C CA . VAL A 1 217 ? -9.217 3.102 -17.851 1.00 77.94 217 VAL A CA 1
ATOM 1612 C C . VAL A 1 217 ? -10.040 3.522 -16.632 1.00 77.94 217 VAL A C 1
ATOM 1614 O O . VAL A 1 217 ? -11.111 4.103 -16.819 1.00 77.94 217 VAL A O 1
ATOM 1617 N N . PRO A 1 218 ? -9.612 3.195 -15.400 1.00 75.31 218 PRO A N 1
ATOM 1618 C CA . PRO A 1 218 ? -10.364 3.567 -14.212 1.00 75.31 218 PRO A CA 1
ATOM 1619 C C . PRO A 1 218 ? -10.520 5.088 -14.184 1.00 75.31 218 PRO A C 1
ATOM 1621 O O . PRO A 1 218 ? -9.544 5.821 -14.359 1.00 75.31 218 PRO A O 1
ATOM 1624 N N . ALA A 1 219 ? -11.760 5.548 -14.019 1.00 82.44 219 ALA A N 1
ATOM 1625 C CA . ALA A 1 219 ? -12.072 6.966 -13.965 1.00 82.44 219 ALA A CA 1
ATOM 1626 C C . ALA A 1 219 ? -11.278 7.624 -12.827 1.00 82.44 219 ALA A C 1
ATOM 1628 O O . ALA A 1 219 ? -11.282 7.144 -11.693 1.00 82.44 219 ALA A O 1
ATOM 1629 N N . VAL A 1 220 ? -10.577 8.712 -13.146 1.00 87.44 220 VAL A N 1
ATOM 1630 C CA . VAL A 1 220 ? -9.848 9.508 -12.155 1.00 87.44 220 VAL A CA 1
ATOM 1631 C C . VAL A 1 220 ? -10.875 10.187 -11.249 1.00 87.44 220 VAL A C 1
ATOM 1633 O O . VAL A 1 220 ? -11.752 10.899 -11.736 1.00 87.44 220 VAL A O 1
ATOM 1636 N N . LEU A 1 221 ? -10.786 9.946 -9.941 1.00 91.81 221 LEU A N 1
ATOM 1637 C CA . LEU A 1 221 ? -11.669 10.565 -8.951 1.00 91.81 221 LEU A CA 1
ATOM 1638 C C . LEU A 1 221 ? -11.341 12.061 -8.800 1.00 91.81 221 LEU A C 1
ATOM 1640 O O . LEU A 1 221 ? -10.177 12.457 -8.856 1.00 91.81 221 LEU A O 1
ATOM 1644 N N . SER A 1 222 ? -12.354 12.903 -8.588 1.00 95.00 222 SER A N 1
ATOM 1645 C CA . SER A 1 222 ? -12.144 14.310 -8.220 1.00 95.00 222 SER A CA 1
ATOM 1646 C C . SER A 1 222 ? -11.613 14.420 -6.777 1.00 95.00 222 SER A C 1
ATOM 1648 O O . SER A 1 222 ? -11.859 13.521 -5.968 1.00 95.00 222 SER A O 1
ATOM 1650 N N . PRO A 1 223 ? -10.889 15.497 -6.412 1.00 94.81 223 PRO A N 1
ATOM 1651 C CA . PRO A 1 223 ? -10.391 15.681 -5.043 1.00 94.81 223 PRO A CA 1
ATOM 1652 C C . PRO A 1 223 ? -11.522 15.707 -4.000 1.00 94.81 223 PRO A C 1
ATOM 1654 O O . PRO A 1 223 ? -11.401 15.078 -2.953 1.00 94.81 223 PRO A O 1
ATOM 1657 N N . GLU A 1 224 ? -12.657 16.325 -4.330 1.00 95.62 224 GLU A N 1
ATOM 1658 C CA . GLU A 1 224 ? -13.856 16.347 -3.478 1.00 95.62 224 GLU A CA 1
ATOM 1659 C C . GLU A 1 224 ? -14.422 14.936 -3.246 1.00 95.62 224 GLU A C 1
ATOM 1661 O O . GLU A 1 224 ? -14.841 14.592 -2.141 1.00 95.62 224 GLU A O 1
ATOM 1666 N N . ALA A 1 225 ? -14.393 14.075 -4.272 1.00 96.44 225 ALA A N 1
ATOM 1667 C CA . ALA A 1 225 ? -14.828 12.688 -4.134 1.00 96.44 225 ALA A CA 1
ATOM 1668 C C . ALA A 1 225 ? -13.892 11.887 -3.214 1.00 96.44 225 ALA A C 1
ATOM 1670 O O . ALA A 1 225 ? -14.365 11.047 -2.449 1.00 96.44 225 ALA A O 1
ATOM 1671 N N . VAL A 1 226 ? -12.582 12.157 -3.252 1.00 97.25 226 VAL A N 1
ATOM 1672 C CA . VAL A 1 226 ? -11.612 11.555 -2.321 1.00 97.25 226 VAL A CA 1
ATOM 1673 C C . VAL A 1 226 ? -11.907 11.981 -0.883 1.00 97.25 226 VAL A C 1
ATOM 1675 O O . VAL A 1 226 ? -11.931 11.142 0.014 1.00 97.25 226 VAL A O 1
ATOM 1678 N N . GLU A 1 227 ? -12.186 13.261 -0.651 1.00 97.44 227 GLU A N 1
ATOM 1679 C CA . GLU A 1 227 ? -12.526 13.772 0.682 1.00 97.44 227 GLU A CA 1
ATOM 1680 C C . GLU A 1 227 ? -13.821 13.157 1.221 1.00 97.44 227 GLU A C 1
ATOM 1682 O O . GLU A 1 227 ? -13.859 12.722 2.373 1.00 97.44 227 GLU A O 1
ATOM 1687 N N . ALA A 1 228 ? -14.845 13.009 0.376 1.00 97.69 228 ALA A N 1
ATOM 1688 C CA . ALA A 1 228 ? -16.083 12.329 0.747 1.00 97.69 228 ALA A CA 1
ATOM 1689 C C . ALA A 1 228 ? -15.850 10.858 1.149 1.00 97.69 228 ALA A C 1
ATOM 1691 O O . ALA A 1 228 ? -16.459 10.375 2.104 1.00 97.69 228 ALA A O 1
ATOM 1692 N N . LYS A 1 229 ? -14.939 10.147 0.466 1.00 97.56 229 LYS A N 1
ATOM 1693 C CA . LYS A 1 229 ? -14.540 8.775 0.835 1.00 97.56 229 LYS A CA 1
ATOM 1694 C C . LYS A 1 229 ? -13.826 8.726 2.183 1.00 97.56 229 LYS A C 1
ATOM 1696 O O . LYS A 1 229 ? -14.102 7.843 2.991 1.00 97.56 229 LYS A O 1
ATOM 1701 N N . LEU A 1 230 ? -12.957 9.695 2.465 1.00 98.00 230 LEU A N 1
ATOM 1702 C CA . LEU A 1 230 ? -12.264 9.783 3.751 1.00 98.00 230 LEU A CA 1
ATOM 1703 C C . LEU A 1 230 ? -13.212 10.111 4.916 1.00 98.00 230 LEU A C 1
ATOM 1705 O O . LEU A 1 230 ? -12.959 9.692 6.042 1.00 98.00 230 LEU A O 1
ATOM 1709 N N . GLN A 1 231 ? -14.331 10.790 4.665 1.00 98.50 231 GLN A N 1
ATOM 1710 C CA . GLN A 1 231 ? -15.359 11.069 5.677 1.00 98.50 231 GLN A CA 1
ATOM 1711 C C . GLN A 1 231 ? -16.252 9.862 6.016 1.00 98.50 231 GLN A C 1
ATOM 1713 O O . GLN A 1 231 ? -17.137 9.970 6.870 1.00 98.50 231 GLN A O 1
ATOM 1718 N N . GLN A 1 232 ? -16.037 8.704 5.383 1.00 98.19 232 GLN A N 1
ATOM 1719 C CA . GLN A 1 232 ? -16.775 7.486 5.698 1.00 98.19 232 GLN A CA 1
ATOM 1720 C C . GLN A 1 232 ? -16.601 7.116 7.178 1.00 98.19 232 GLN A C 1
ATOM 1722 O O . GLN A 1 232 ? -15.485 6.938 7.672 1.00 98.19 232 GLN A O 1
ATOM 1727 N N . LYS A 1 233 ? -17.728 7.001 7.887 1.00 98.38 233 LYS A N 1
ATOM 1728 C CA . LYS A 1 233 ? -17.766 6.702 9.322 1.00 98.38 233 LYS A CA 1
ATOM 1729 C C . LYS A 1 233 ? -17.485 5.227 9.588 1.00 98.38 233 LYS A C 1
ATOM 1731 O O . LYS A 1 233 ? -18.067 4.349 8.954 1.00 98.38 233 LYS A O 1
ATOM 1736 N N . ILE A 1 234 ? -16.650 4.971 10.586 1.00 97.81 234 ILE A N 1
ATOM 1737 C CA . ILE A 1 234 ? -16.280 3.649 11.079 1.00 97.81 234 ILE A CA 1
ATOM 1738 C C . ILE A 1 234 ? -16.630 3.579 12.564 1.00 97.81 234 ILE A C 1
ATOM 1740 O O . ILE A 1 234 ? -16.186 4.388 13.379 1.00 97.81 234 ILE A O 1
ATOM 1744 N N . VAL A 1 235 ? -17.435 2.580 12.929 1.00 98.38 235 VAL A N 1
ATOM 1745 C CA . VAL A 1 235 ? -17.915 2.399 14.309 1.00 98.38 235 VAL A CA 1
ATOM 1746 C C . VAL A 1 235 ? -16.747 2.179 15.273 1.00 98.38 235 VAL A C 1
ATOM 1748 O O . VAL A 1 235 ? -16.718 2.758 16.361 1.00 98.38 235 VAL A O 1
ATOM 1751 N N . ARG A 1 236 ? -15.772 1.359 14.874 1.00 97.75 236 ARG A N 1
ATOM 1752 C CA . ARG A 1 236 ? -14.574 1.049 15.655 1.00 97.75 236 ARG A CA 1
ATOM 1753 C C . ARG A 1 236 ? -13.452 0.574 14.738 1.00 97.75 236 ARG A C 1
ATOM 1755 O O . ARG A 1 236 ? -13.694 -0.250 13.862 1.00 97.75 236 ARG A O 1
ATOM 1762 N N . PHE A 1 237 ? -12.242 1.054 14.994 1.00 98.00 237 PHE A N 1
ATOM 1763 C CA . PHE A 1 237 ? -11.009 0.554 14.400 1.00 98.00 237 PHE A CA 1
ATOM 1764 C C . PHE A 1 237 ? -10.083 0.103 15.531 1.00 98.00 237 PHE A C 1
ATOM 1766 O O . PHE A 1 237 ? -9.793 0.886 16.436 1.00 98.00 237 PHE A O 1
ATOM 1773 N N . ASP A 1 238 ? -9.671 -1.163 15.524 1.00 97.75 238 ASP A N 1
ATOM 1774 C CA . ASP A 1 238 ? -8.874 -1.759 16.598 1.00 97.75 238 ASP A CA 1
ATOM 1775 C C . ASP A 1 238 ? -7.726 -2.586 16.019 1.00 97.75 238 ASP A C 1
ATOM 1777 O O . ASP A 1 238 ? -7.924 -3.659 15.453 1.00 97.75 238 ASP A O 1
ATOM 1781 N N . GLN A 1 239 ? -6.520 -2.058 16.189 1.00 97.81 239 GLN A N 1
ATOM 1782 C CA . GLN A 1 239 ? -5.249 -2.663 15.837 1.00 97.81 239 GLN A CA 1
ATOM 1783 C C . GLN A 1 239 ? -4.393 -2.759 17.106 1.00 97.81 239 GLN A C 1
ATOM 1785 O O . GLN A 1 239 ? -3.414 -2.036 17.294 1.00 97.81 239 GLN A O 1
ATOM 1790 N N . SER A 1 240 ? -4.812 -3.636 18.018 1.00 96.44 240 SER A N 1
ATOM 1791 C CA . SER A 1 240 ? -4.135 -3.899 19.297 1.00 96.44 240 SER A CA 1
ATOM 1792 C C . SER A 1 240 ? -2.757 -4.549 19.147 1.00 96.44 240 SER A C 1
ATOM 1794 O O . SER A 1 240 ? -1.872 -4.312 19.967 1.00 96.44 240 SER A O 1
ATOM 1796 N N . LYS A 1 241 ? -2.549 -5.355 18.099 1.00 97.88 241 LYS A N 1
ATOM 1797 C CA . LYS A 1 241 ? -1.244 -5.960 17.803 1.00 97.88 241 LYS A CA 1
ATOM 1798 C C . LYS A 1 241 ? -0.387 -4.993 16.983 1.00 97.88 241 LYS A C 1
ATOM 1800 O O . LYS A 1 241 ? -0.915 -4.439 16.016 1.00 97.88 241 LYS A O 1
ATOM 1805 N N . PRO A 1 242 ? 0.910 -4.835 17.311 1.00 97.88 242 PRO A N 1
ATOM 1806 C CA . PRO A 1 242 ? 1.815 -4.004 16.530 1.00 97.88 242 PRO A CA 1
ATOM 1807 C C . PRO A 1 242 ? 1.932 -4.559 15.112 1.00 97.88 242 PRO A C 1
ATOM 1809 O O . PRO A 1 242 ? 2.336 -5.705 14.915 1.00 97.88 242 PRO A O 1
ATOM 1812 N N . VAL A 1 243 ? 1.559 -3.742 14.132 1.00 98.12 243 VAL A N 1
ATOM 1813 C CA . VAL A 1 243 ? 1.604 -4.086 12.707 1.00 98.12 243 VAL A CA 1
ATOM 1814 C C . VAL A 1 243 ? 2.442 -3.036 11.976 1.00 98.12 243 VAL A C 1
ATOM 1816 O O . VAL A 1 243 ? 2.358 -1.861 12.335 1.00 98.12 243 VAL A O 1
ATOM 1819 N N . PRO A 1 244 ? 3.268 -3.417 10.981 1.00 97.88 244 PRO A N 1
ATOM 1820 C CA . PRO A 1 244 ? 4.033 -2.451 10.199 1.00 97.88 244 PRO A CA 1
ATOM 1821 C C . PRO A 1 244 ? 3.126 -1.390 9.573 1.00 97.88 244 PRO A C 1
ATOM 1823 O O . PRO A 1 244 ? 2.078 -1.724 9.017 1.00 97.88 244 PRO A O 1
ATOM 1826 N N . PHE A 1 245 ? 3.543 -0.127 9.619 1.00 97.50 245 PHE A N 1
ATOM 1827 C CA . PHE A 1 245 ? 2.762 1.004 9.119 1.00 97.50 245 PHE A CA 1
ATOM 1828 C C . PHE A 1 245 ? 2.249 0.807 7.680 1.00 97.50 245 PHE A C 1
ATOM 1830 O O . PHE A 1 245 ? 1.066 1.032 7.424 1.00 97.50 245 PHE A O 1
ATOM 1837 N N . VAL A 1 246 ? 3.069 0.260 6.773 1.00 97.06 246 VAL A N 1
ATOM 1838 C CA . VAL A 1 246 ? 2.655 -0.067 5.389 1.00 97.06 246 VAL A CA 1
ATOM 1839 C C . VAL A 1 246 ? 1.448 -1.009 5.334 1.00 97.06 246 VAL A C 1
ATOM 1841 O O . VAL A 1 246 ? 0.548 -0.811 4.524 1.00 97.06 246 VAL A O 1
ATOM 1844 N N . LYS A 1 247 ? 1.379 -2.015 6.211 1.00 97.75 247 LYS A N 1
ATOM 1845 C CA . LYS A 1 247 ? 0.263 -2.976 6.234 1.00 97.75 247 LYS A CA 1
ATOM 1846 C C . LYS A 1 247 ? -1.042 -2.326 6.685 1.00 97.75 247 LYS A C 1
ATOM 1848 O O . LYS A 1 247 ? -2.115 -2.662 6.184 1.00 97.75 247 LYS A O 1
ATOM 1853 N N . VAL A 1 248 ? -0.953 -1.374 7.610 1.00 97.88 248 VAL A N 1
ATOM 1854 C CA . VAL A 1 248 ? -2.125 -0.608 8.040 1.00 97.88 248 VAL A CA 1
ATOM 1855 C C . VAL A 1 248 ? -2.555 0.367 6.941 1.00 97.88 248 VAL A C 1
ATOM 1857 O O . VAL A 1 248 ? -3.749 0.477 6.680 1.00 97.88 248 VAL A O 1
ATOM 1860 N N . LEU A 1 249 ? -1.613 1.000 6.230 1.00 97.44 249 LEU A N 1
ATOM 1861 C CA . LEU A 1 249 ? -1.922 1.835 5.064 1.00 97.44 249 LEU A CA 1
ATOM 1862 C C . LEU A 1 249 ? -2.637 1.064 3.949 1.00 97.44 249 LEU A C 1
ATOM 1864 O O . LEU A 1 249 ? -3.611 1.582 3.417 1.00 97.44 249 LEU A O 1
ATOM 1868 N N . GLU A 1 250 ? -2.209 -0.162 3.630 1.00 97.44 250 GLU A N 1
ATOM 1869 C CA . GLU A 1 250 ? -2.902 -1.028 2.657 1.00 97.44 250 GLU A CA 1
ATOM 1870 C C . GLU A 1 250 ? -4.374 -1.244 3.053 1.00 97.44 250 GLU A C 1
ATOM 1872 O O . GLU A 1 250 ? -5.273 -1.138 2.221 1.00 97.44 250 GLU A O 1
ATOM 1877 N N . THR A 1 251 ? -4.630 -1.468 4.346 1.00 97.69 251 THR A N 1
ATOM 1878 C CA . THR A 1 251 ? -5.994 -1.624 4.878 1.00 97.69 251 THR A CA 1
ATOM 1879 C C . THR A 1 251 ? -6.798 -0.325 4.749 1.00 97.69 251 THR A C 1
ATOM 1881 O O . THR A 1 251 ? -7.972 -0.344 4.387 1.00 97.69 251 THR A O 1
ATOM 1884 N N . VAL A 1 252 ? -6.180 0.826 5.028 1.00 97.88 252 VAL A N 1
ATOM 1885 C CA . VAL A 1 252 ? -6.832 2.138 4.893 1.00 97.88 252 VAL A CA 1
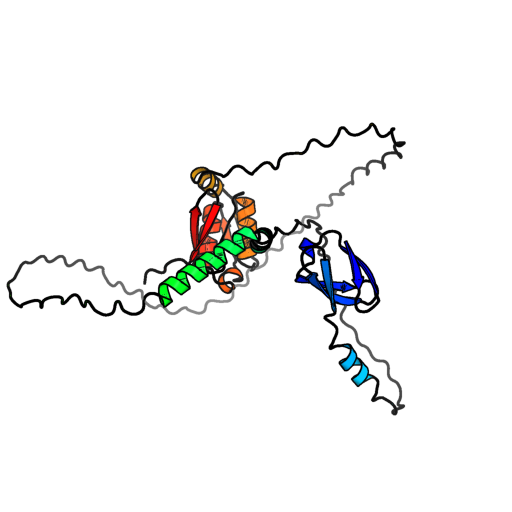ATOM 1886 C C . VAL A 1 252 ? -7.117 2.477 3.426 1.00 97.88 252 VAL A C 1
ATOM 1888 O O . VAL A 1 252 ? -8.183 3.016 3.137 1.00 97.88 252 VAL A O 1
ATOM 1891 N N . GLU A 1 253 ? -6.219 2.133 2.498 1.00 97.38 253 GLU A N 1
ATOM 1892 C CA . GLU A 1 253 ? -6.436 2.263 1.049 1.00 97.38 253 GLU A CA 1
ATOM 1893 C C . GLU A 1 253 ? -7.665 1.457 0.608 1.00 97.38 253 GLU A C 1
ATOM 1895 O O . GLU A 1 253 ? -8.515 1.974 -0.121 1.00 97.38 253 GLU A O 1
ATOM 1900 N N . GLU A 1 254 ? -7.788 0.217 1.086 1.00 97.06 254 GLU A N 1
ATOM 1901 C CA . GLU A 1 254 ? -8.932 -0.651 0.799 1.00 97.06 254 GLU A CA 1
ATOM 1902 C C . GLU A 1 254 ? -10.241 -0.080 1.366 1.00 97.06 254 GLU A C 1
ATOM 1904 O O . GLU A 1 254 ? -11.242 -0.014 0.651 1.00 97.06 254 GLU A O 1
ATOM 1909 N N . LEU A 1 255 ? -10.225 0.409 2.611 1.00 97.06 255 LEU A N 1
ATOM 1910 C CA . LEU A 1 255 ? -11.390 1.036 3.245 1.00 97.06 255 LEU A CA 1
ATOM 1911 C C . LEU A 1 255 ? -11.817 2.333 2.544 1.00 97.06 255 LEU A C 1
ATOM 1913 O O . LEU A 1 255 ? -13.013 2.583 2.399 1.00 97.06 255 LEU A O 1
ATOM 1917 N N . ALA A 1 256 ? -10.860 3.157 2.111 1.00 96.88 256 ALA A N 1
ATOM 1918 C CA . ALA A 1 256 ? -11.135 4.400 1.394 1.00 96.88 256 ALA A CA 1
ATOM 1919 C C . ALA A 1 256 ? -11.575 4.150 -0.057 1.00 96.88 256 ALA A C 1
ATOM 1921 O O . ALA A 1 256 ? -12.311 4.952 -0.637 1.00 96.88 256 ALA A O 1
ATOM 1922 N N . GLY A 1 257 ? -11.087 3.072 -0.676 1.00 96.31 257 GLY A N 1
ATOM 1923 C CA . GLY A 1 257 ? -11.175 2.867 -2.120 1.00 96.31 257 GLY A CA 1
ATOM 1924 C C . GLY A 1 257 ? -10.412 3.932 -2.918 1.00 96.31 257 GLY A C 1
ATOM 1925 O O . GLY A 1 257 ? -10.790 4.233 -4.051 1.00 96.31 257 GLY A O 1
ATOM 1926 N N . VAL A 1 258 ? -9.374 4.535 -2.327 1.00 96.62 258 VAL A N 1
ATOM 1927 C CA . VAL A 1 258 ? -8.556 5.596 -2.933 1.00 96.62 258 VAL A CA 1
ATOM 1928 C C . VAL A 1 258 ? -7.089 5.228 -2.805 1.00 96.62 258 VAL A C 1
ATOM 1930 O O . VAL A 1 258 ? -6.608 5.029 -1.696 1.00 96.62 258 VAL A O 1
ATOM 1933 N N . SER A 1 259 ? -6.369 5.207 -3.928 1.00 95.88 259 SER A N 1
ATOM 1934 C CA . SER A 1 259 ? -4.942 4.881 -3.960 1.00 95.88 259 SER A CA 1
ATOM 1935 C C . SER A 1 259 ? -4.110 5.848 -3.114 1.00 95.88 259 SER A C 1
ATOM 1937 O O . SER A 1 259 ? -4.174 7.068 -3.310 1.00 95.88 259 SER A O 1
ATOM 1939 N N . ILE A 1 260 ? -3.279 5.289 -2.235 1.00 97.38 260 ILE A N 1
ATOM 1940 C CA . ILE A 1 260 ? -2.298 6.024 -1.436 1.00 97.38 260 ILE A CA 1
ATOM 1941 C C . ILE A 1 260 ? -0.923 5.816 -2.077 1.00 97.38 260 ILE A C 1
ATOM 1943 O O . ILE A 1 260 ? -0.512 4.690 -2.345 1.00 97.38 260 ILE A O 1
ATOM 1947 N N . VAL A 1 261 ? -0.222 6.906 -2.373 1.00 96.38 261 VAL A N 1
ATOM 1948 C CA . VAL A 1 261 ? 1.078 6.904 -3.051 1.00 96.38 261 VAL A CA 1
ATOM 1949 C C . VAL A 1 261 ? 2.077 7.691 -2.211 1.00 96.38 261 VAL A C 1
ATOM 1951 O O . VAL A 1 261 ? 1.739 8.702 -1.601 1.00 96.38 261 VAL A O 1
ATOM 1954 N N . TRP A 1 262 ? 3.324 7.242 -2.184 1.00 95.75 262 TRP A N 1
ATOM 1955 C CA . TRP A 1 262 ? 4.428 7.954 -1.548 1.00 95.75 262 TRP A CA 1
ATOM 1956 C C . TRP A 1 262 ? 5.686 7.845 -2.409 1.00 95.75 262 TRP A C 1
ATOM 1958 O O . TRP A 1 262 ? 5.873 6.870 -3.141 1.00 95.75 262 TRP A O 1
ATOM 1968 N N . GLU A 1 263 ? 6.541 8.863 -2.344 1.00 90.81 263 GLU A N 1
ATOM 1969 C CA . GLU A 1 263 ? 7.850 8.854 -2.999 1.00 90.81 263 GLU A CA 1
ATOM 1970 C C . GLU A 1 263 ? 8.875 8.223 -2.049 1.00 90.81 263 GLU A C 1
ATOM 1972 O O . GLU A 1 263 ? 9.139 8.776 -0.981 1.00 90.81 263 GLU A O 1
ATOM 1977 N N . LEU A 1 264 ? 9.460 7.081 -2.436 1.00 86.06 264 LEU A N 1
ATOM 1978 C CA . LEU A 1 264 ? 10.495 6.391 -1.644 1.00 86.06 264 LEU A CA 1
ATOM 1979 C C . LEU A 1 264 ? 11.715 7.289 -1.380 1.00 86.06 264 LEU A C 1
ATOM 1981 O O . LEU A 1 264 ? 12.366 7.154 -0.356 1.00 86.06 264 LEU A O 1
ATOM 1985 N N . ASP A 1 265 ? 11.991 8.243 -2.270 1.00 88.00 265 ASP A N 1
ATOM 1986 C CA . ASP A 1 265 ? 13.107 9.180 -2.104 1.00 88.00 265 ASP A CA 1
ATOM 1987 C C . ASP A 1 265 ? 12.843 10.241 -1.018 1.00 88.00 265 ASP A C 1
ATOM 1989 O O . ASP A 1 265 ? 13.767 10.932 -0.591 1.00 88.00 265 ASP A O 1
ATOM 1993 N N . ARG A 1 266 ? 11.584 10.413 -0.583 1.00 91.56 266 ARG A N 1
ATOM 1994 C CA . ARG A 1 266 ? 11.188 11.417 0.423 1.00 91.56 266 ARG A CA 1
ATOM 1995 C C . ARG A 1 266 ? 10.722 10.827 1.742 1.00 91.56 266 ARG A C 1
ATOM 1997 O O . ARG A 1 266 ? 10.742 11.536 2.746 1.00 91.56 266 ARG A O 1
ATOM 2004 N N . VAL A 1 267 ? 10.232 9.594 1.723 1.00 95.00 267 VAL A N 1
ATOM 2005 C CA . VAL A 1 267 ? 9.718 8.902 2.904 1.00 95.00 267 VAL A CA 1
ATOM 2006 C C . VAL A 1 267 ? 10.703 7.809 3.274 1.00 95.00 267 VAL A C 1
ATOM 2008 O O . VAL A 1 267 ? 10.969 6.922 2.471 1.00 95.00 267 VAL A O 1
ATOM 2011 N N . ASP A 1 2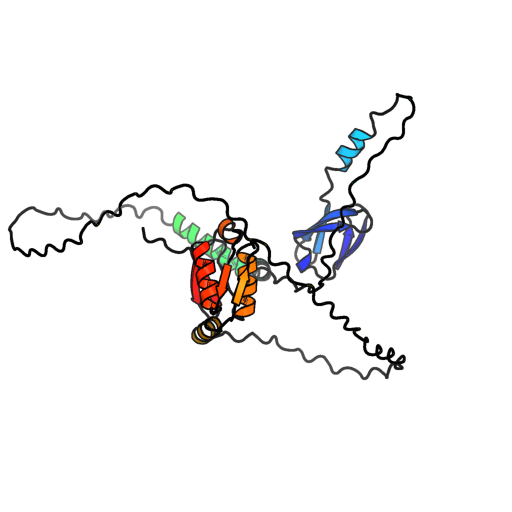68 ? 11.235 7.882 4.489 1.00 93.88 268 ASP A N 1
ATOM 2012 C CA . ASP A 1 268 ? 12.260 6.955 4.952 1.00 93.88 268 ASP A CA 1
ATOM 2013 C C . ASP A 1 268 ? 11.685 5.540 5.170 1.00 93.88 268 ASP A C 1
ATOM 2015 O O . ASP A 1 268 ? 10.622 5.358 5.774 1.00 93.88 268 ASP A O 1
ATOM 2019 N N . ASP A 1 269 ? 12.401 4.513 4.703 1.00 93.00 269 ASP A N 1
ATOM 2020 C CA . ASP A 1 269 ? 11.962 3.115 4.808 1.00 93.00 269 ASP A CA 1
ATOM 2021 C C . ASP A 1 269 ? 11.781 2.658 6.268 1.00 93.00 269 ASP A C 1
ATOM 2023 O O . ASP A 1 269 ? 10.936 1.801 6.550 1.00 93.00 269 ASP A O 1
ATOM 2027 N N . GLN A 1 270 ? 12.522 3.229 7.226 1.00 93.56 270 GLN A N 1
ATOM 2028 C CA . GLN A 1 270 ? 12.344 2.911 8.645 1.00 93.56 270 GLN A CA 1
ATOM 2029 C C . GLN A 1 270 ? 11.035 3.488 9.187 1.00 93.56 270 GLN A C 1
ATOM 2031 O O . GLN A 1 270 ? 10.378 2.835 10.002 1.00 93.56 270 GLN A O 1
ATOM 2036 N N . GLN A 1 271 ? 10.608 4.667 8.714 1.00 94.62 271 GLN A N 1
ATOM 2037 C CA . GLN A 1 271 ? 9.288 5.216 9.054 1.00 94.62 271 GLN A CA 1
ATOM 2038 C C . GLN A 1 271 ? 8.174 4.282 8.568 1.00 94.62 271 GLN A C 1
ATOM 2040 O O . GLN A 1 271 ? 7.221 4.023 9.304 1.00 94.62 271 GLN A O 1
ATOM 2045 N N . LEU A 1 272 ? 8.327 3.718 7.367 1.00 94.56 272 LEU A N 1
ATOM 2046 C CA . LEU A 1 272 ? 7.364 2.793 6.766 1.00 94.56 272 LEU A CA 1
ATOM 2047 C C . LEU A 1 272 ? 7.291 1.431 7.476 1.00 94.56 272 LEU A C 1
ATOM 2049 O O . LEU A 1 272 ? 6.223 0.816 7.543 1.00 94.56 272 LEU A O 1
ATOM 2053 N N . GLN A 1 273 ? 8.404 0.949 8.028 1.00 95.88 273 GLN A N 1
ATOM 2054 C CA . GLN A 1 273 ? 8.440 -0.313 8.774 1.00 95.88 273 GLN A CA 1
ATOM 2055 C C . GLN A 1 273 ? 8.098 -0.168 10.260 1.00 95.88 273 GLN A C 1
ATOM 2057 O O . GLN A 1 273 ? 7.960 -1.179 10.954 1.00 95.88 273 GLN A O 1
ATOM 2062 N N . LYS A 1 274 ? 7.920 1.062 10.759 1.00 97.44 274 LYS A N 1
ATOM 2063 C CA . LYS A 1 274 ? 7.607 1.311 12.166 1.00 97.44 274 LYS A CA 1
ATOM 2064 C C . LYS A 1 274 ? 6.315 0.577 12.562 1.00 97.44 274 LYS A C 1
ATOM 2066 O O . LYS A 1 274 ? 5.287 0.745 11.898 1.00 97.44 274 LYS A O 1
ATOM 2071 N N . PRO A 1 275 ? 6.338 -0.241 13.629 1.00 97.94 275 PRO A N 1
ATOM 2072 C CA . PRO A 1 275 ? 5.133 -0.882 14.121 1.00 97.94 275 PRO A CA 1
ATOM 2073 C C . PRO A 1 275 ? 4.207 0.172 14.725 1.00 97.94 275 PRO A C 1
ATOM 2075 O O . PRO A 1 275 ? 4.622 0.989 15.548 1.00 97.94 275 PRO A O 1
ATOM 2078 N N . VAL A 1 276 ? 2.942 0.124 14.332 1.00 97.94 276 VAL A N 1
ATOM 2079 C CA . VAL A 1 276 ? 1.894 1.018 14.817 1.00 97.94 276 VAL A CA 1
ATOM 2080 C C . VAL A 1 276 ? 0.786 0.208 15.480 1.00 97.94 276 VAL A C 1
ATOM 2082 O O . VAL A 1 276 ? 0.486 -0.924 15.093 1.00 97.94 276 VAL A O 1
ATOM 2085 N N . THR A 1 277 ? 0.204 0.796 16.521 1.00 97.81 277 THR A N 1
ATOM 2086 C CA . THR A 1 277 ? -0.994 0.295 17.202 1.00 97.81 277 THR A CA 1
ATOM 2087 C C . THR A 1 277 ? -1.996 1.433 17.274 1.00 97.81 277 THR A C 1
ATOM 2089 O O . THR A 1 277 ? -1.621 2.600 17.438 1.00 97.81 277 THR A O 1
ATOM 2092 N N . LEU A 1 278 ? -3.272 1.111 17.089 1.00 97.50 278 LEU A N 1
ATOM 2093 C CA . LEU A 1 278 ? -4.311 2.127 17.004 1.00 97.50 278 LEU A CA 1
ATOM 2094 C C . LEU A 1 278 ? -5.639 1.576 17.504 1.00 97.50 278 LEU A C 1
ATOM 2096 O O . LEU A 1 278 ? -6.085 0.528 17.053 1.00 97.50 278 LEU A O 1
ATOM 2100 N N . GLN A 1 279 ? -6.284 2.296 18.415 1.00 97.94 279 GLN A N 1
ATOM 2101 C CA . GLN A 1 279 ? -7.642 1.995 18.856 1.00 97.94 279 GLN A CA 1
ATOM 2102 C C . GLN A 1 279 ? -8.462 3.276 18.811 1.00 97.94 279 GLN A C 1
ATOM 2104 O O . GLN A 1 279 ? -8.221 4.203 19.580 1.00 97.94 279 GLN A O 1
ATOM 2109 N N . LEU A 1 280 ? -9.427 3.323 17.901 1.00 98.00 280 LEU A N 1
ATOM 2110 C CA . LEU A 1 280 ? -10.312 4.463 17.699 1.00 98.00 280 LEU A CA 1
ATOM 2111 C C . LEU A 1 280 ? -11.767 3.984 17.722 1.00 98.00 280 LEU A C 1
ATOM 2113 O O . LEU A 1 280 ? -12.109 2.923 17.193 1.00 98.00 280 LEU A O 1
ATOM 2117 N N . LYS A 1 281 ? -12.641 4.770 18.350 1.00 98.31 281 LYS A N 1
ATOM 2118 C CA . LYS A 1 281 ? -14.093 4.544 18.398 1.00 98.31 281 LYS A CA 1
ATOM 2119 C C . LYS A 1 281 ? -14.780 5.707 17.691 1.00 98.31 281 LYS A C 1
ATOM 2121 O O . LYS A 1 281 ? -14.347 6.836 17.875 1.00 98.31 281 LYS A O 1
ATOM 2126 N N . GLN A 1 282 ? -15.845 5.426 16.937 1.00 98.00 282 GLN A N 1
ATOM 2127 C CA . GLN A 1 282 ? -16.640 6.431 16.213 1.00 98.00 282 GLN A CA 1
ATOM 2128 C C . GLN A 1 282 ? -15.782 7.381 15.368 1.00 98.00 282 GLN A C 1
ATOM 2130 O O . GLN A 1 282 ? -15.881 8.597 15.489 1.00 98.00 282 GLN A O 1
ATOM 2135 N N . THR A 1 283 ? -14.924 6.813 14.530 1.00 98.31 283 THR A N 1
ATOM 2136 C CA . THR A 1 283 ? -13.939 7.577 13.760 1.00 98.31 283 THR A CA 1
ATOM 2137 C C . THR A 1 283 ? -14.307 7.626 12.279 1.00 98.31 283 THR A C 1
ATOM 2139 O O . THR A 1 283 ? -15.301 7.034 11.854 1.00 98.31 283 THR A O 1
ATOM 2142 N N . THR A 1 284 ? -13.515 8.324 11.475 1.00 98.62 284 THR A N 1
ATOM 2143 C CA . THR A 1 284 ? -13.602 8.299 10.011 1.00 98.62 284 THR A CA 1
ATOM 2144 C C . THR A 1 284 ? -12.356 7.665 9.400 1.00 98.62 284 THR A C 1
ATOM 2146 O O . THR A 1 284 ? -11.309 7.583 10.043 1.00 98.62 284 THR A O 1
ATOM 2149 N N . VAL A 1 285 ? -12.442 7.217 8.144 1.00 98.38 285 VAL A N 1
ATOM 2150 C CA . VAL A 1 285 ? -11.267 6.710 7.408 1.00 98.38 285 VAL A CA 1
ATOM 2151 C C . VAL A 1 285 ? -10.145 7.761 7.377 1.00 98.38 285 VAL A C 1
ATOM 2153 O O . VAL A 1 285 ? -8.976 7.433 7.576 1.00 98.38 285 VAL A O 1
ATOM 2156 N N . GLY A 1 286 ? -10.506 9.033 7.194 1.00 98.19 286 GLY A N 1
ATOM 2157 C CA . GLY A 1 286 ? -9.588 10.168 7.219 1.00 98.19 286 GLY A CA 1
ATOM 2158 C C . GLY A 1 286 ? -8.919 10.365 8.576 1.00 98.19 286 GLY A C 1
ATOM 2159 O O . GLY A 1 286 ? -7.706 10.517 8.626 1.00 98.19 286 GLY A O 1
ATOM 2160 N N . GLU A 1 287 ? -9.667 10.288 9.677 1.00 98.44 287 GLU A N 1
ATOM 2161 C CA . GLU A 1 287 ? -9.101 10.390 11.030 1.00 98.44 287 GLU A CA 1
ATOM 2162 C C . GLU A 1 287 ? -8.154 9.235 11.372 1.00 98.44 287 GLU A C 1
ATOM 2164 O O . GLU A 1 287 ? -7.123 9.461 12.012 1.00 98.44 287 GLU A O 1
ATOM 2169 N N . ILE A 1 288 ? -8.474 8.009 10.938 1.00 98.38 288 ILE A N 1
ATOM 2170 C CA . ILE A 1 288 ? -7.574 6.855 11.070 1.00 98.38 288 ILE A CA 1
ATOM 2171 C C . ILE A 1 288 ? -6.260 7.158 10.348 1.00 98.38 288 ILE A C 1
ATOM 2173 O O . ILE A 1 288 ? -5.191 7.053 10.951 1.00 98.38 288 ILE A O 1
ATOM 2177 N N . LEU A 1 289 ? -6.340 7.584 9.082 1.00 98.31 289 LEU A N 1
ATOM 2178 C CA . LEU A 1 289 ? -5.174 7.932 8.272 1.00 98.31 289 LEU A CA 1
ATOM 2179 C C . LEU A 1 289 ? -4.360 9.067 8.909 1.00 98.31 289 LEU A C 1
ATOM 2181 O O . LEU A 1 289 ? -3.152 8.933 9.080 1.00 98.31 289 LEU A O 1
ATOM 2185 N N . ASP A 1 290 ? -5.012 10.150 9.326 1.00 98.31 290 ASP A N 1
ATOM 2186 C CA . ASP A 1 290 ? -4.360 11.314 9.932 1.00 98.31 290 ASP A CA 1
ATOM 2187 C C . ASP A 1 290 ? -3.685 10.957 11.266 1.00 98.31 290 ASP A C 1
ATOM 2189 O O . ASP A 1 290 ? -2.598 11.451 11.573 1.00 98.31 290 ASP A O 1
ATOM 2193 N N . THR A 1 291 ? -4.284 10.063 12.057 1.00 98.00 291 THR A N 1
ATOM 2194 C CA . THR A 1 291 ? -3.687 9.584 13.312 1.00 98.00 291 THR A CA 1
ATOM 2195 C C . THR A 1 291 ? -2.473 8.695 13.055 1.00 98.00 291 THR A C 1
ATOM 2197 O O . THR A 1 291 ? -1.459 8.838 13.739 1.00 98.00 291 THR A O 1
ATOM 2200 N N . LEU A 1 292 ? -2.541 7.815 12.052 1.00 97.44 292 LEU A N 1
ATOM 2201 C CA . LEU A 1 292 ? -1.413 6.975 11.644 1.00 97.44 292 LEU A CA 1
ATOM 2202 C C . LEU A 1 292 ? -0.242 7.823 11.144 1.00 97.44 292 LEU A C 1
ATOM 2204 O O . LEU A 1 292 ? 0.885 7.629 11.594 1.00 97.44 292 LEU A O 1
ATOM 2208 N N . LEU A 1 293 ? -0.508 8.794 10.268 1.00 97.31 293 LEU A N 1
ATOM 2209 C CA . LEU A 1 293 ? 0.514 9.673 9.697 1.00 97.31 293 LEU A CA 1
ATOM 2210 C C . LEU A 1 293 ? 1.229 10.501 10.773 1.00 97.31 293 LEU A C 1
ATOM 2212 O O . LEU A 1 293 ? 2.454 10.622 10.744 1.00 97.31 293 LEU A O 1
ATOM 2216 N N . LYS A 1 294 ? 0.506 10.966 11.799 1.00 97.06 294 LYS A N 1
ATOM 2217 C CA . LYS A 1 294 ? 1.105 11.653 12.956 1.00 97.06 294 LYS A CA 1
ATOM 2218 C C . LYS A 1 294 ? 2.106 10.785 13.727 1.00 97.06 294 LYS A C 1
ATOM 2220 O O . LYS A 1 294 ? 3.126 11.306 14.170 1.00 97.06 294 LYS A O 1
ATOM 2225 N N . GLN A 1 295 ? 1.867 9.477 13.873 1.00 96.69 295 GLN A N 1
ATOM 2226 C CA . GLN A 1 295 ? 2.783 8.574 14.597 1.00 96.69 295 GLN A CA 1
ATOM 2227 C C . GLN A 1 295 ? 4.136 8.378 13.888 1.00 96.69 295 GLN A C 1
ATOM 2229 O O . GLN A 1 295 ? 5.130 8.009 14.533 1.00 96.69 295 GLN A O 1
ATOM 2234 N N . VAL A 1 296 ? 4.175 8.610 12.573 1.00 96.69 296 VAL A N 1
ATOM 2235 C CA . VAL A 1 296 ? 5.366 8.481 11.718 1.00 96.69 296 VAL A CA 1
ATOM 2236 C C . VAL A 1 296 ? 5.878 9.825 11.185 1.00 96.69 296 VAL A C 1
ATOM 2238 O O . VAL A 1 296 ? 6.797 9.832 10.374 1.00 96.69 296 VAL A O 1
ATOM 2241 N N . SER A 1 297 ? 5.337 10.956 11.657 1.00 96.12 297 SER A N 1
ATOM 2242 C CA . SER A 1 297 ? 5.721 12.309 11.211 1.00 96.12 297 SER A CA 1
ATOM 2243 C C . SER A 1 297 ? 5.568 12.517 9.697 1.00 96.12 297 SER A C 1
ATOM 2245 O O . SER A 1 297 ? 6.434 13.085 9.030 1.00 96.12 297 SER A O 1
ATOM 2247 N N . LEU A 1 298 ? 4.449 12.041 9.151 1.00 96.94 298 LEU A N 1
ATOM 2248 C CA . LEU A 1 298 ? 4.039 12.262 7.767 1.00 96.94 298 LEU A CA 1
ATOM 2249 C C . LEU A 1 298 ? 2.772 13.127 7.715 1.00 96.94 298 LEU A C 1
ATOM 2251 O O . LEU A 1 298 ? 2.011 13.229 8.675 1.00 96.94 298 LEU A O 1
ATOM 2255 N N . GLU A 1 299 ? 2.534 13.725 6.558 1.00 97.06 299 GLU A N 1
ATOM 2256 C CA . GLU A 1 299 ? 1.334 14.467 6.192 1.00 97.06 299 GLU A CA 1
ATOM 2257 C C . GLU A 1 299 ? 0.778 13.922 4.875 1.00 97.06 299 GLU A C 1
ATOM 2259 O O . GLU A 1 299 ? 1.512 13.361 4.059 1.00 97.06 299 GLU A O 1
ATOM 2264 N N . ARG A 1 300 ? -0.523 14.110 4.641 1.00 96.75 300 ARG A N 1
ATOM 2265 C CA . ARG A 1 300 ? -1.164 13.759 3.369 1.00 96.75 300 ARG A CA 1
ATOM 2266 C C . ARG A 1 300 ? -1.536 14.993 2.562 1.00 96.75 300 ARG A C 1
ATOM 2268 O O . ARG A 1 300 ? -1.933 16.016 3.117 1.00 96.75 300 ARG A O 1
ATOM 2275 N N . ARG A 1 301 ? -1.503 14.862 1.239 1.00 96.56 301 ARG A N 1
ATOM 2276 C CA . ARG A 1 301 ? -2.085 15.812 0.285 1.00 96.56 301 ARG A CA 1
ATOM 2277 C C . ARG A 1 301 ? -2.920 15.070 -0.747 1.00 96.56 301 ARG A C 1
ATOM 2279 O O . ARG A 1 301 ? -2.532 14.006 -1.214 1.00 96.56 301 ARG A O 1
ATOM 2286 N N . THR A 1 302 ? -4.064 15.631 -1.119 1.00 96.81 302 THR A N 1
ATOM 2287 C CA . THR A 1 302 ? -4.889 15.082 -2.202 1.00 96.81 302 THR A CA 1
ATOM 2288 C C . THR A 1 302 ? -4.434 15.698 -3.519 1.00 96.81 302 THR A C 1
ATOM 2290 O O . THR A 1 302 ? -4.536 16.908 -3.707 1.00 96.81 302 THR A O 1
ATOM 2293 N N . VAL A 1 303 ? -3.927 14.879 -4.438 1.00 95.69 303 VAL A N 1
ATOM 2294 C CA . VAL A 1 303 ? -3.402 15.331 -5.734 1.00 95.69 303 VAL A CA 1
ATOM 2295 C C . VAL A 1 303 ? -3.959 14.415 -6.817 1.00 95.69 303 VAL A C 1
ATOM 2297 O O . VAL A 1 303 ? -3.771 13.209 -6.757 1.00 95.69 303 VAL A O 1
ATOM 2300 N N . ASN A 1 304 ? -4.650 14.955 -7.825 1.00 93.62 304 ASN A N 1
ATOM 2301 C CA . ASN A 1 304 ? -5.151 14.181 -8.977 1.00 93.62 304 ASN A CA 1
ATOM 2302 C C . ASN A 1 304 ? -5.969 12.919 -8.611 1.00 93.62 304 ASN A C 1
ATOM 2304 O O . ASN A 1 304 ? -5.770 11.858 -9.206 1.00 93.62 304 ASN A O 1
ATOM 2308 N N . GLY A 1 305 ? -6.850 13.002 -7.609 1.00 93.50 305 GLY A N 1
ATOM 2309 C CA . GLY A 1 305 ? -7.707 11.873 -7.221 1.00 93.50 305 GLY A CA 1
ATOM 2310 C C . GLY A 1 305 ? -7.004 10.746 -6.459 1.00 93.50 305 GLY A C 1
ATOM 2311 O O . GLY A 1 305 ? -7.573 9.668 -6.306 1.00 93.50 305 GLY A O 1
ATOM 2312 N N . ARG A 1 306 ? -5.772 10.975 -5.996 1.00 95.62 306 ARG A N 1
ATOM 2313 C CA . ARG A 1 306 ? -5.005 10.070 -5.130 1.00 95.62 306 ARG A CA 1
ATOM 2314 C C . ARG A 1 306 ? -4.482 10.822 -3.911 1.00 95.62 306 ARG A C 1
ATOM 2316 O O . ARG A 1 306 ? -4.431 12.054 -3.901 1.00 95.62 306 ARG A O 1
ATOM 2323 N N . ILE A 1 307 ? -4.100 10.069 -2.890 1.00 97.38 307 ILE A N 1
ATOM 2324 C CA . ILE A 1 307 ? -3.517 10.608 -1.663 1.00 97.38 307 ILE A CA 1
ATOM 2325 C C . ILE A 1 307 ? -2.000 10.464 -1.768 1.00 97.38 307 ILE A C 1
ATOM 2327 O O . ILE A 1 307 ? -1.503 9.351 -1.908 1.00 97.38 307 ILE A O 1
ATOM 2331 N N . GLU A 1 308 ? -1.272 11.574 -1.720 1.00 97.19 308 GLU A N 1
ATOM 2332 C CA . GLU A 1 308 ? 0.191 11.616 -1.710 1.00 97.19 308 GLU A CA 1
ATOM 2333 C C . GLU A 1 308 ? 0.695 11.875 -0.283 1.00 97.19 308 GLU A C 1
ATOM 2335 O O . GLU A 1 308 ? 0.202 12.777 0.400 1.00 97.19 308 GLU A O 1
ATOM 2340 N N . LEU A 1 309 ? 1.645 11.060 0.189 1.00 97.56 309 LEU A N 1
ATOM 2341 C CA . LEU A 1 309 ? 2.256 11.213 1.513 1.00 97.56 309 LEU A CA 1
ATOM 2342 C C . LEU A 1 309 ? 3.563 12.009 1.427 1.00 97.56 309 LEU A C 1
ATOM 2344 O O . LEU A 1 309 ? 4.404 11.751 0.563 1.00 97.56 309 LEU A O 1
ATOM 2348 N N . HIS A 1 310 ? 3.750 12.943 2.356 1.00 96.12 310 HIS A N 1
ATOM 2349 C CA . HIS A 1 310 ? 4.930 13.799 2.457 1.00 96.12 310 HIS A CA 1
ATOM 2350 C C . HIS A 1 310 ? 5.472 13.814 3.892 1.00 96.12 310 HIS A C 1
ATOM 2352 O O . HIS A 1 310 ? 4.687 13.684 4.829 1.00 96.12 310 HIS A O 1
ATOM 2358 N N . PRO A 1 311 ? 6.786 14.001 4.101 1.00 95.38 311 PRO A N 1
ATOM 2359 C CA . PRO A 1 311 ? 7.321 14.256 5.435 1.00 95.38 311 PRO A CA 1
ATOM 2360 C C . PRO A 1 311 ? 6.706 15.530 6.026 1.00 95.38 311 PRO A C 1
ATOM 2362 O O . PRO A 1 311 ? 6.593 16.545 5.333 1.00 95.38 311 PRO A O 1
ATOM 2365 N N . SER A 1 312 ? 6.301 15.480 7.300 1.00 93.38 312 SER A N 1
ATOM 2366 C CA . SER A 1 312 ? 5.800 16.666 7.997 1.00 93.38 312 SER A CA 1
ATOM 2367 C C . SER A 1 312 ? 6.944 17.663 8.153 1.00 93.38 312 SER A C 1
ATOM 2369 O O . SER A 1 312 ? 7.976 17.320 8.737 1.00 93.38 312 SER A O 1
ATOM 2371 N N . VAL A 1 313 ? 6.781 18.889 7.656 1.00 87.69 313 VAL A N 1
ATOM 2372 C CA . VAL A 1 313 ? 7.760 19.954 7.901 1.00 87.69 313 VAL A CA 1
ATOM 2373 C C . VAL A 1 313 ? 7.608 20.355 9.364 1.00 87.69 313 VAL A C 1
ATOM 2375 O O . VAL A 1 313 ? 6.673 21.076 9.711 1.00 87.69 313 VAL A O 1
ATOM 2378 N N . GLN A 1 314 ? 8.484 19.852 10.238 1.00 78.38 314 GLN A N 1
ATOM 2379 C CA . GLN A 1 314 ? 8.548 20.354 11.607 1.00 78.38 314 GLN A CA 1
ATOM 2380 C C . GLN A 1 314 ? 8.886 21.845 11.522 1.00 78.38 314 GLN A C 1
ATOM 2382 O O . GLN A 1 314 ? 9.923 22.231 10.987 1.00 78.38 314 GLN A O 1
ATOM 2387 N N . LYS A 1 315 ? 7.948 22.693 11.951 1.00 72.25 315 LYS A N 1
ATOM 2388 C CA . LYS A 1 315 ? 8.242 24.096 12.226 1.00 72.25 315 LYS A CA 1
ATOM 2389 C C . LYS A 1 315 ? 8.948 24.118 13.572 1.00 72.25 315 LYS A C 1
ATOM 2391 O O . LYS A 1 315 ? 8.276 23.992 14.594 1.00 72.25 315 LYS A O 1
ATOM 2396 N N . ASP A 1 316 ? 10.270 24.193 13.518 1.00 58.59 316 ASP A N 1
ATOM 2397 C CA . ASP A 1 316 ? 11.105 24.571 14.659 1.00 58.59 316 ASP A CA 1
ATOM 2398 C C . ASP A 1 316 ? 10.805 26.010 15.110 1.00 58.59 316 ASP A C 1
ATOM 2400 O O . ASP A 1 316 ? 10.513 26.866 14.234 1.00 58.59 316 ASP A O 1
#